Protein 5TJZ (pdb70)

GO terms:
  GO:0070402 NADPH binding (F, IDA)
  GO:0070404 NADH binding (F, IDA)
  GO:0008839 4-hydroxy-tetrahydrodipicolinate reductase activity (F, IDA)
  GO:0009085 L-lysine biosynthetic process (P, IDA)
  GO:0005886 plasma membrane (C, HDA)

Secondary structure (DSSP, 8-state):
-EEEEEETTTSHHHHHHHHHHHH-TTEEEEEEE-TT--THHHHHTT--EEEE---TTTHHHHHHHHHHTT-EEEE------HHHHHHHHHHHHT-TT-EEEE-S---HHHHHHHHHHHHHGGG-SEEEEEEEE-TT---SS-HHHHHHHHHHHHHTTTSPPPP----S--TTTT-EEETTEEEEEEE-TT--EEEEEEEEETTEEEEEEEEE-SGGGGHHHHHHHHHHGGGS-EEEESSGGGS--

InterPro domains:
  IPR000846 Dihydrodipicolinate reductase, N-terminal [PF01113] (1-105)
  IPR022663 Dihydrodipicolinate reductase, C-terminal [PF05173] (108-240)
  IPR022664 Dihydrodipicolinate reductase, conserved site [PS01298] (127-144)
  IPR023940 Dihydrodipicolinate reductase [MF_00102] (1-242)
  IPR023940 Dihydrodipicolinate reductase [PIRSF000161] (1-243)
  IPR023940 Dihydrodipicolinate reductase [PTHR20836] (5-242)
  IPR023940 Dihydrodipicolinate reductase [TIGR00036] (42-243)
  IPR036291 NAD(P)-binding domain superfamily [SSF51735] (1-132)

Nearest PDB structures (foldseek):
  1c3v-assembly1_A  TM=9.859E-01  e=8.757E-49  Mycobacterium tuberculosis
  5tek-assembly1_A  TM=8.126E-01  e=1.875E-48  Mycobacterium tuberculosis H37Ra
  1yl5-assembly1_A  TM=8.155E-01  e=1.428E-47  Mycobacterium tuberculosis
  5z2e-assembly1_A  TM=7.596E-01  e=2.615E-28  Paenisporosarcina sp. TG-14
  5kt0-assembly1_A  TM=7.279E-01  e=8.807E-25  Trichormus variabilis ATCC 29413

Sequence (245 aa):
GMRVGVLGAKGKVGATMVRAVAAADDLTLSAELDAGDPLSLLTDGNNTEEVVIDFTHPDVVMGNLEFLIDNGIHAVVGTTGFTAERFQQQVEESSWLVAKPNTSVLIAPNFAIGAVLSSMHFAKQAARRFFDDSAEVIELHHPHKADAPSGTAARTAKLIAEARKGLPPNPDATSTTSSLPGARGADVDGIPVHAVRLAGLVAHQEVLLFGTEGETLTIRHDSLDRTSFVPGVLLAVRRIAERPGLTVGLEPLLLDL

Foldseek 3Di:
DFEEEEAQCVPQLNVVQVVLQVPDPVYHHQYYDHPPDDPVSCVVSVHQEYEYDHELVCVLVVLLVCQVVLREYEYQYDPDDPVSLVVSLVSLVVVQQHFYEYEPALFVLLVVVLVVLLVCLQVFQAKAKEKEAAQVDDDPPGRSRLSSLVSSLVSCVPPDARDDPDDDDDPQPQADQRNRHHYHYHHDHQAHIKMWMWGHHPPDIDIRIDGDNGSNSNNVSSVLCVVCRSVDGGYHYHSVVVDDD

B-factor: mean 30.32, std 10.91, range [17.13, 92.19]

Structure (mmCIF, N/CA/C/O backbone):
data_5TJZ
#
_entry.id   5TJZ
#
_cell.length_a   67.157
_cell.length_b   67.157
_cell.length_c   251.325
_cell.angle_alpha   90.000
_cell.angle_beta   90.000
_cell.angle_gamma   120.000
#
_symmetry.space_group_name_H-M   'P 62 2 2'
#
loop_
_entity.id
_entity.type
_entity.pdbx_description
1 polymer '4-hydroxy-tetrahydrodipicolinate reductase'
2 non-polymer 'PYRIDINE-2,6-DICARBOXYLIC ACID'
3 non-polymer 'BENZOIC ACID'
4 non-polymer IMIDAZOLE
5 non-polymer 'NADP NICOTINAMIDE-ADENINE-DINUCLEOTIDE PHOSPHATE'
6 non-polymer 2-(2-ETHOXYETHOXY)ETHANOL
7 non-polymer 'CHLORIDE ION'
8 non-polymer 1,2-ETHANEDIOL
9 non-polymer 'SULFATE ION'
10 water water
#
loop_
_atom_site.group_PDB
_atom_site.id
_atom_site.type_symbol
_atom_site.label_atom_id
_atom_site.label_alt_id
_atom_site.label_comp_id
_atom_site.label_asym_id
_atom_site.label_entity_id
_atom_site.label_seq_id
_atom_site.pdbx_PDB_ins_code
_atom_site.Cartn_x
_atom_site.Cartn_y
_atom_site.Cartn_z
_atom_site.occupancy
_atom_site.B_iso_or_equiv
_atom_site.auth_seq_id
_atom_site.auth_comp_id
_atom_site.auth_asym_id
_atom_site.auth_atom_id
_atom_site.pdbx_PDB_model_num
ATOM 1 N N . GLY A 1 1 ? -12.212 25.188 7.851 1.00 51.70 0 GLY A N 1
ATOM 2 C CA . GLY A 1 1 ? -11.022 24.427 7.389 1.00 48.87 0 GLY A CA 1
ATOM 3 C C . GLY A 1 1 ? -9.698 25.048 7.804 1.00 47.59 0 GLY A C 1
ATOM 4 O O . GLY A 1 1 ? -9.555 26.287 7.913 1.00 50.61 0 GLY A O 1
ATOM 5 N N . MET A 1 2 ? -8.709 24.185 8.013 1.00 42.18 1 MET A N 1
ATOM 6 C CA . MET A 1 2 ? -7.459 24.641 8.560 1.00 36.88 1 MET A CA 1
ATOM 7 C C . MET A 1 2 ? -6.299 23.852 7.984 1.00 32.49 1 MET A C 1
ATOM 8 O O . MET A 1 2 ? -6.310 22.591 8.022 1.00 32.23 1 MET A O 1
ATOM 13 N N . ARG A 1 3 ? -5.256 24.567 7.551 1.00 30.15 2 ARG A N 1
ATOM 14 C CA . ARG A 1 3 ? -4.069 23.896 6.982 1.00 29.05 2 ARG A CA 1
ATOM 15 C C . ARG A 1 3 ? -3.048 23.666 8.102 1.00 27.70 2 ARG A C 1
ATOM 16 O O . ARG A 1 3 ? -2.548 24.623 8.698 1.00 28.13 2 ARG A O 1
ATOM 24 N N . VAL A 1 4 ? -2.855 22.385 8.424 1.00 27.36 3 VAL A N 1
ATOM 25 C CA . VAL A 1 4 ? -2.045 21.944 9.553 1.00 26.17 3 VAL A CA 1
ATOM 26 C C . VAL A 1 4 ? -0.785 21.243 9.072 1.00 25.81 3 VAL A C 1
ATOM 27 O O . VAL A 1 4 ? -0.858 20.299 8.275 1.00 26.98 3 VAL A O 1
ATOM 31 N N . GLY A 1 5 ? 0.364 21.700 9.606 1.00 25.49 4 GLY A N 1
ATOM 32 C CA . GLY A 1 5 ? 1.636 21.022 9.338 1.00 25.73 4 GLY A CA 1
ATOM 33 C C . GLY A 1 5 ? 2.046 20.218 10.564 1.00 25.62 4 GLY A C 1
ATOM 34 O O . GLY A 1 5 ? 1.659 20.567 11.678 1.00 26.42 4 GLY A O 1
ATOM 35 N N . VAL A 1 6 ? 2.822 19.164 10.356 1.00 24.62 5 VAL A N 1
ATOM 36 C CA . VAL A 1 6 ? 3.372 18.394 11.516 1.00 23.74 5 VAL A CA 1
ATOM 37 C C . VAL A 1 6 ? 4.896 18.450 11.412 1.00 24.18 5 VAL A C 1
ATOM 38 O O . VAL A 1 6 ? 5.479 18.057 10.394 1.00 25.86 5 VAL A O 1
ATOM 42 N N . LEU A 1 7 ? 5.518 18.880 12.516 1.00 24.02 6 LEU A N 1
ATOM 43 C CA . LEU A 1 7 ? 6.972 18.777 12.707 1.00 23.60 6 LEU A CA 1
ATOM 44 C C . LEU A 1 7 ? 7.287 17.569 13.548 1.00 24.45 6 LEU A C 1
ATOM 45 O O . LEU A 1 7 ? 6.712 17.417 14.623 1.00 23.31 6 LEU A O 1
ATOM 50 N N . GLY A 1 8 ? 8.140 16.695 13.032 1.00 23.52 7 GLY A N 1
ATOM 51 C CA . GLY A 1 8 ? 8.438 15.394 13.677 1.00 23.34 7 GLY A CA 1
ATOM 52 C C . GLY A 1 8 ? 7.530 14.325 13.072 1.00 24.69 7 GLY A C 1
ATOM 53 O O . GLY A 1 8 ? 7.157 13.393 13.778 1.00 24.52 7 GLY A O 1
ATOM 54 N N . ALA A 1 9 ? 7.169 14.442 11.800 1.00 25.49 8 ALA A N 1
ATOM 55 C CA . ALA A 1 9 ? 6.112 13.628 11.190 1.00 26.09 8 ALA A CA 1
ATOM 56 C C . ALA A 1 9 ? 6.431 12.155 11.137 1.00 27.85 8 ALA A C 1
ATOM 57 O O . ALA A 1 9 ? 5.496 11.322 11.011 1.00 29.98 8 ALA A O 1
ATOM 59 N N . LYS A 1 10 ? 7.710 11.777 11.211 1.00 28.24 9 LYS A N 1
ATOM 60 C CA . LYS A 1 10 ? 8.049 10.343 11.242 1.00 30.22 9 LYS A CA 1
ATOM 61 C C . LYS A 1 10 ? 8.295 9.809 12.646 1.00 29.13 9 LYS A C 1
ATOM 62 O O . LYS A 1 10 ? 8.691 8.650 12.828 1.00 30.89 9 LYS A O 1
ATOM 68 N N . GLY A 1 11 ? 8.136 10.676 13.653 1.00 26.46 10 GLY A N 1
ATOM 69 C CA . GLY A 1 11 ? 8.401 10.223 15.022 1.00 26.39 10 GLY A CA 1
ATOM 70 C C . GLY A 1 11 ? 7.249 9.396 15.572 1.00 26.95 10 GLY A C 1
ATOM 71 O O . GLY A 1 11 ? 6.216 9.203 14.916 1.00 28.09 10 GLY A O 1
ATOM 72 N N . LYS A 1 12 ? 7.434 8.890 16.793 1.00 25.95 11 LYS A N 1
ATOM 73 C CA . LYS A 1 12 ? 6.414 7.999 17.375 1.00 27.15 11 LYS A CA 1
ATOM 74 C C . LYS A 1 12 ? 5.093 8.750 17.557 1.00 26.51 11 LYS A C 1
ATOM 75 O O . LYS A 1 12 ? 4.011 8.281 17.178 1.00 29.44 11 LYS A O 1
ATOM 81 N N . VAL A 1 13 ? 5.146 9.938 18.129 1.00 25.06 12 VAL A N 1
ATOM 82 C CA . VAL A 1 13 ? 3.919 10.693 18.285 1.00 24.01 12 VAL A CA 1
ATOM 83 C C . VAL A 1 13 ? 3.549 11.415 16.985 1.00 24.81 12 VAL A C 1
ATOM 84 O O . VAL A 1 13 ? 2.382 11.410 16.560 1.00 26.47 12 VAL A O 1
ATOM 88 N N . GLY A 1 14 ? 4.546 11.993 16.293 1.00 24.75 13 GLY A N 1
ATOM 89 C CA . GLY A 1 14 ? 4.222 12.777 15.091 1.00 24.79 13 GLY A CA 1
ATOM 90 C C . GLY A 1 14 ? 3.511 11.911 14.022 1.00 26.63 13 GLY A C 1
ATOM 91 O O . GLY A 1 14 ? 2.612 12.420 13.360 1.00 27.26 13 GLY A O 1
ATOM 92 N N . ALA A 1 15 ? 3.909 10.650 13.865 1.00 26.36 14 ALA A N 1
ATOM 93 C CA . ALA A 1 15 ? 3.250 9.803 12.820 1.00 28.35 14 ALA A CA 1
ATOM 94 C C . ALA A 1 15 ? 1.763 9.597 13.184 1.00 28.83 14 ALA A C 1
ATOM 95 O O . ALA A 1 15 ? 0.903 9.505 12.289 1.00 31.30 14 ALA A O 1
ATOM 97 N N . THR A 1 16 ? 1.474 9.476 14.488 1.00 28.16 15 THR A N 1
ATOM 98 C CA . THR A 1 16 ? 0.091 9.344 15.013 1.00 29.63 15 THR A CA 1
ATOM 99 C C . THR A 1 16 ? -0.691 10.632 14.654 1.00 28.85 15 THR A C 1
ATOM 100 O O . THR A 1 16 ? -1.856 10.605 14.274 1.00 29.34 15 THR A O 1
ATOM 104 N N . MET A 1 17 ? -0.024 11.787 14.813 1.00 27.01 16 MET A N 1
ATOM 105 C CA . MET A 1 17 ? -0.673 13.039 14.545 1.00 26.22 16 MET A CA 1
ATOM 106 C C . MET A 1 17 ? -0.931 13.268 13.055 1.00 27.08 16 MET A C 1
ATOM 107 O O . MET A 1 17 ? -1.945 13.784 12.720 1.00 27.49 16 MET A O 1
ATOM 112 N N . VAL A 1 18 ? 0.020 12.862 12.201 1.00 26.94 17 VAL A N 1
ATOM 113 C CA . VAL A 1 18 ? -0.191 12.918 10.729 1.00 27.81 17 VAL A CA 1
ATOM 114 C C . VAL A 1 18 ? -1.486 12.146 10.421 1.00 28.95 17 VAL A C 1
ATOM 115 O O . VAL A 1 18 ? -2.356 12.673 9.679 1.00 30.03 17 VAL A O 1
ATOM 119 N N . ARG A 1 19 ? -1.633 10.935 10.990 1.00 29.83 18 ARG A N 1
ATOM 120 C CA . ARG A 1 19 ? -2.830 10.110 10.643 1.00 32.38 18 ARG A CA 1
ATOM 121 C C . ARG A 1 19 ? -4.097 10.791 11.136 1.00 31.82 18 ARG A C 1
ATOM 122 O O . ARG A 1 19 ? -5.141 10.766 10.480 1.00 34.38 18 ARG A O 1
ATOM 130 N N . ALA A 1 20 ? -4.007 11.428 12.308 1.00 29.99 19 ALA A N 1
ATOM 131 C CA . ALA A 1 20 ? -5.182 12.079 12.875 1.00 30.24 19 ALA A CA 1
ATOM 132 C C . ALA A 1 20 ? -5.608 13.311 12.056 1.00 30.27 19 ALA A C 1
ATOM 133 O O . ALA A 1 20 ? -6.794 13.537 11.845 1.00 31.60 19 ALA A O 1
ATOM 135 N N . VAL A 1 21 ? -4.626 14.103 11.606 1.00 29.60 20 VAL A N 1
ATOM 136 C CA . VAL A 1 21 ? -4.958 15.282 10.784 1.00 29.13 20 VAL A CA 1
ATOM 137 C C . VAL A 1 21 ? -5.516 14.811 9.440 1.00 31.54 20 VAL A C 1
ATOM 138 O O . VAL A 1 21 ? -6.550 15.332 8.949 1.00 32.57 20 VAL A O 1
ATOM 142 N N . ALA A 1 22 ? -4.879 13.796 8.878 1.00 32.37 21 ALA A N 1
ATOM 143 C CA . ALA A 1 22 ? -5.383 13.288 7.587 1.00 33.98 21 ALA A CA 1
ATOM 144 C C . ALA A 1 22 ? -6.827 12.802 7.737 1.00 36.08 21 ALA A C 1
ATOM 145 O O . ALA A 1 22 ? -7.635 13.018 6.805 1.00 39.97 21 ALA A O 1
ATOM 147 N N . ALA A 1 23 ? -7.169 12.140 8.841 1.00 36.52 22 ALA A N 1
ATOM 148 C CA . ALA A 1 23 ? -8.548 11.607 9.052 1.00 37.70 22 ALA A CA 1
ATOM 149 C C . ALA A 1 23 ? -9.599 12.688 9.358 1.00 38.54 22 ALA A C 1
ATOM 150 O O . ALA A 1 23 ? -10.795 12.470 9.065 1.00 42.02 22 ALA A O 1
ATOM 152 N N . ALA A 1 24 ? -9.186 13.826 9.942 1.00 36.80 23 ALA A N 1
ATOM 153 C CA . ALA A 1 24 ? -10.105 14.873 10.386 1.00 37.54 23 ALA A CA 1
ATOM 154 C C . ALA A 1 24 ? -10.720 15.588 9.204 1.00 40.30 23 ALA A C 1
ATOM 155 O O . ALA A 1 24 ? -10.013 15.987 8.282 1.00 42.43 23 ALA A O 1
ATOM 157 N N . ASP A 1 25 ? -12.045 15.751 9.207 1.00 42.89 24 ASP A N 1
ATOM 158 C CA . ASP A 1 25 ? -12.698 16.352 8.050 1.00 46.32 24 ASP A CA 1
ATOM 159 C C . ASP A 1 25 ? -12.464 17.846 7.872 1.00 43.78 24 ASP A C 1
ATOM 160 O O . ASP A 1 25 ? -12.502 18.382 6.737 1.00 44.37 24 ASP A O 1
ATOM 165 N N . ASP A 1 26 ? -12.181 18.517 8.982 1.00 40.19 25 ASP A N 1
ATOM 166 C CA . ASP A 1 26 ? -12.052 19.960 9.021 1.00 38.60 25 ASP A CA 1
ATOM 167 C C . ASP A 1 26 ? -10.589 20.436 8.960 1.00 36.12 25 ASP A C 1
ATOM 168 O O . ASP A 1 26 ? -10.316 21.658 9.035 1.00 36.83 25 ASP A O 1
ATOM 173 N N . LEU A 1 27 ? -9.652 19.500 8.843 1.00 34.17 26 LEU A N 1
ATOM 174 C CA . LEU A 1 27 ? -8.226 19.860 8.838 1.00 33.28 26 LEU A CA 1
ATOM 175 C C . LEU A 1 27 ? -7.645 19.310 7.564 1.00 34.18 26 LEU A C 1
ATOM 176 O O . LEU A 1 27 ? -8.069 18.276 7.084 1.00 38.51 26 LEU A O 1
ATOM 181 N N . THR A 1 28 ? -6.707 20.061 6.985 1.00 32.93 27 THR A N 1
ATOM 182 C CA . THR A 1 28 ? -5.984 19.576 5.816 1.00 33.85 27 THR A CA 1
ATOM 183 C C . THR A 1 28 ? -4.509 19.530 6.159 1.00 32.54 27 THR A C 1
ATOM 184 O O . THR A 1 28 ? -3.922 20.556 6.587 1.00 31.86 27 THR A O 1
ATOM 188 N N . LEU A 1 29 ? -3.859 18.388 5.922 1.00 32.02 28 LEU A N 1
ATOM 189 C CA . LEU A 1 29 ? -2.392 18.306 6.078 1.00 31.65 28 LEU A CA 1
ATOM 190 C C . LEU A 1 29 ? -1.631 19.081 4.996 1.00 31.33 28 LEU A C 1
ATOM 191 O O . LEU A 1 29 ? -1.761 18.779 3.787 1.00 33.96 28 LEU A O 1
ATOM 196 N N . SER A 1 30 ? -0.887 20.112 5.416 1.00 30.48 29 SER A N 1
ATOM 197 C CA . SER A 1 30 ? -0.203 21.017 4.530 1.00 30.78 29 SER A CA 1
ATOM 198 C C . SER A 1 30 ? 1.317 20.794 4.452 1.00 31.13 29 SER A C 1
ATOM 199 O O . SER A 1 30 ? 1.943 21.242 3.447 1.00 32.57 29 SER A O 1
ATOM 202 N N . ALA A 1 31 ? 1.874 20.054 5.418 1.00 28.93 30 ALA A N 1
ATOM 203 C CA . ALA A 1 31 ? 3.307 19.788 5.431 1.00 29.29 30 ALA A CA 1
ATOM 204 C C . ALA A 1 31 ? 3.555 18.645 6.425 1.00 29.13 30 ALA A C 1
ATOM 205 O O . ALA A 1 31 ? 2.888 18.534 7.443 1.00 28.35 30 ALA A O 1
ATOM 207 N N . GLU A 1 32 ? 4.549 17.813 6.136 1.00 29.69 31 GLU A N 1
ATOM 208 C CA . GLU A 1 32 ? 4.996 16.747 7.060 1.00 28.87 31 GLU A CA 1
ATOM 209 C C . GLU A 1 32 ? 6.490 16.801 7.064 1.00 29.91 31 GLU A C 1
ATOM 210 O O . GLU A 1 32 ? 7.138 16.328 6.144 1.00 32.15 31 GLU A O 1
ATOM 216 N N . LEU A 1 33 ? 7.095 17.389 8.101 1.00 27.20 32 LEU A N 1
ATOM 217 C CA . LEU A 1 33 ? 8.522 17.619 8.078 1.00 27.16 32 LEU A CA 1
ATOM 218 C C . LEU A 1 33 ? 9.202 16.689 9.087 1.00 27.55 32 LEU A C 1
ATOM 219 O O . LEU A 1 33 ? 8.740 16.538 10.242 1.00 26.13 32 LEU A O 1
ATOM 224 N N . ASP A 1 34 ? 10.330 16.175 8.667 1.00 29.95 33 ASP A N 1
ATOM 225 C CA . ASP A 1 34 ? 11.144 15.236 9.397 1.00 32.66 33 ASP A CA 1
ATOM 226 C C . ASP A 1 34 ? 12.501 15.958 9.640 1.00 31.25 33 ASP A C 1
ATOM 227 O O . ASP A 1 34 ? 12.731 17.083 9.185 1.00 30.80 33 ASP A O 1
ATOM 232 N N . ALA A 1 35 ? 13.424 15.286 10.351 1.00 31.20 34 ALA A N 1
ATOM 233 C CA . ALA A 1 35 ? 14.744 15.872 10.564 1.00 32.33 34 ALA A CA 1
ATOM 234 C C . ALA A 1 35 ? 15.424 16.157 9.205 1.00 35.94 34 ALA A C 1
ATOM 235 O O . ALA A 1 35 ? 15.356 15.327 8.260 1.00 36.46 34 ALA A O 1
ATOM 237 N N . GLY A 1 36 ? 15.992 17.338 9.072 1.00 34.49 35 GLY A N 1
ATOM 238 C CA . GLY A 1 36 ? 16.710 17.624 7.799 1.00 36.89 35 GLY A CA 1
ATOM 239 C C . GLY A 1 36 ? 15.813 18.284 6.759 1.00 37.45 35 GLY A C 1
ATOM 240 O O . GLY A 1 36 ? 16.319 18.786 5.743 1.00 38.91 35 GLY A O 1
ATOM 241 N N . ASP A 1 37 ? 14.497 18.317 6.973 1.00 34.62 36 ASP A N 1
ATOM 242 C CA . ASP A 1 37 ? 13.584 19.139 6.132 1.00 34.15 36 ASP A CA 1
ATOM 243 C C . ASP A 1 37 ? 13.626 20.609 6.565 1.00 33.42 36 ASP A C 1
ATOM 244 O O . ASP A 1 37 ? 13.560 20.918 7.763 1.00 34.17 36 ASP A O 1
ATOM 249 N N . PRO A 1 38 ? 13.689 21.542 5.594 1.00 32.60 37 PRO A N 1
ATOM 250 C CA . PRO A 1 38 ? 13.753 22.976 5.898 1.00 31.48 37 PRO A CA 1
ATOM 251 C C . PRO A 1 38 ? 12.385 23.499 6.317 1.00 30.58 37 PRO A C 1
ATOM 252 O O . PRO A 1 38 ? 11.341 23.073 5.802 1.00 31.16 37 PRO A O 1
ATOM 256 N N . LEU A 1 39 ? 12.372 24.390 7.296 1.00 29.53 38 LEU A N 1
ATOM 257 C CA . LEU A 1 39 ? 11.089 24.946 7.739 1.00 28.09 38 LEU A CA 1
ATOM 258 C C . LEU A 1 39 ? 10.341 25.733 6.665 1.00 29.01 38 LEU A C 1
ATOM 259 O O . LEU A 1 39 ? 9.121 25.933 6.742 1.00 28.76 38 LEU A O 1
ATOM 264 N N . SER A 1 40 ? 11.055 26.195 5.649 1.00 29.92 39 SER A N 1
ATOM 265 C CA . SER A 1 40 ? 10.400 26.838 4.511 1.00 30.54 39 SER A CA 1
ATOM 266 C C . SER A 1 40 ? 9.345 25.951 3.827 1.00 31.00 39 SER A C 1
ATOM 267 O O . SER A 1 40 ? 8.453 26.512 3.231 1.00 31.91 39 SER A O 1
ATOM 270 N N . LEU A 1 41 ? 9.384 24.619 4.014 1.00 30.44 40 LEU A N 1
ATOM 271 C CA . LEU A 1 41 ? 8.300 23.755 3.491 1.00 32.00 40 LEU A CA 1
ATOM 272 C C . LEU A 1 41 ? 6.955 24.148 4.102 1.00 30.38 40 LEU A C 1
ATOM 273 O O . LEU A 1 41 ? 5.900 24.008 3.463 1.00 31.88 40 LEU A O 1
ATOM 278 N N . LEU A 1 42 ? 6.976 24.711 5.322 1.00 28.43 41 LEU A N 1
ATOM 279 C CA . LEU A 1 42 ? 5.719 25.118 5.949 1.00 26.80 41 LEU A CA 1
ATOM 280 C C . LEU A 1 42 ? 5.086 26.317 5.267 1.00 28.29 41 LEU A C 1
ATOM 281 O O . LEU A 1 42 ? 3.867 26.349 5.057 1.00 29.20 41 LEU A O 1
ATOM 286 N N . THR A 1 43 ? 5.896 27.308 4.888 1.00 28.54 42 THR A N 1
ATOM 287 C CA . THR A 1 43 ? 5.366 28.504 4.231 1.00 29.46 42 THR A CA 1
ATOM 288 C C . THR A 1 43 ? 5.083 28.145 2.781 1.00 30.94 42 THR A C 1
ATOM 289 O O . THR A 1 43 ? 4.100 28.642 2.227 1.00 32.81 42 THR A O 1
ATOM 293 N N . ASP A 1 44 ? 5.884 27.270 2.177 1.00 32.10 43 ASP A N 1
ATOM 294 C CA . ASP A 1 44 ? 5.597 26.851 0.772 1.00 34.11 43 ASP A CA 1
ATOM 295 C C . ASP A 1 44 ? 4.176 26.286 0.678 1.00 33.52 43 ASP A C 1
ATOM 296 O O . ASP A 1 44 ? 3.481 26.566 -0.317 1.00 35.67 43 ASP A O 1
ATOM 301 N N . GLY A 1 45 ? 3.786 25.489 1.673 1.00 32.60 44 GLY A N 1
ATOM 302 C CA . GLY A 1 45 ? 2.446 24.827 1.718 1.00 32.49 44 GLY A CA 1
ATOM 303 C C . GLY A 1 45 ? 1.302 25.660 2.296 1.00 32.11 44 GLY A C 1
ATOM 304 O O . GLY A 1 45 ? 0.217 25.104 2.510 1.00 32.24 44 GLY A O 1
ATOM 305 N N A ASN A 1 46 ? 1.564 26.938 2.602 0.50 30.70 45 ASN A N 1
ATOM 306 N N B ASN A 1 46 ? 1.533 26.961 2.541 0.50 31.32 45 ASN A N 1
ATOM 307 C CA A ASN A 1 46 ? 0.539 27.831 3.151 0.50 30.42 45 ASN A CA 1
ATOM 308 C CA B ASN A 1 46 ? 0.534 27.848 3.182 0.50 31.18 45 ASN A CA 1
ATOM 309 C C A ASN A 1 46 ? -0.022 27.323 4.479 0.50 29.64 45 ASN A C 1
ATOM 310 C C B ASN A 1 46 ? -0.021 27.198 4.437 0.50 29.86 45 ASN A C 1
ATOM 311 O O A ASN A 1 46 ? -1.238 27.316 4.698 0.50 30.01 45 ASN A O 1
ATOM 312 O O B ASN A 1 46 ? -1.218 26.923 4.544 0.50 29.11 45 ASN A O 1
ATOM 321 N N . THR A 1 47 ? 0.877 26.874 5.358 1.00 26.49 46 THR A N 1
ATOM 322 C CA . THR A 1 47 ? 0.456 26.238 6.647 1.00 26.42 46 THR A CA 1
ATOM 323 C C . THR A 1 47 ? -0.026 27.328 7.608 1.00 26.47 46 THR A C 1
ATOM 324 O O . THR A 1 47 ? 0.631 28.405 7.725 1.00 27.60 46 THR A O 1
ATOM 328 N N A GLU A 1 48 ? -1.118 27.043 8.315 0.50 26.14 47 GLU A N 1
ATOM 329 N N B GLU A 1 48 ? -1.149 27.052 8.298 0.50 26.90 47 GLU A N 1
ATOM 330 C CA A GLU A 1 48 ? -1.696 28.031 9.212 0.50 26.65 47 GLU A CA 1
ATOM 331 C CA B GLU A 1 48 ? -1.761 28.027 9.224 0.50 28.07 47 GLU A CA 1
ATOM 332 C C A GLU A 1 48 ? -1.301 27.683 10.650 0.50 25.27 47 GLU A C 1
ATOM 333 C C B GLU A 1 48 ? -1.425 27.665 10.672 0.50 26.34 47 GLU A C 1
ATOM 334 O O A GLU A 1 48 ? -1.057 28.593 11.490 0.50 24.85 47 GLU A O 1
ATOM 335 O O B GLU A 1 48 ? -1.421 28.529 11.555 0.50 26.29 47 GLU A O 1
ATOM 346 N N . VAL A 1 49 ? 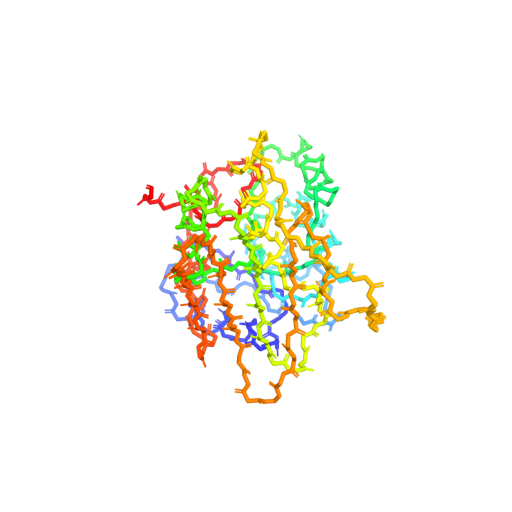-1.242 26.379 10.937 1.00 25.79 48 VAL A N 1
ATOM 347 C CA . VAL A 1 49 ? -0.943 25.922 12.336 1.00 24.87 48 VAL A CA 1
ATOM 348 C C . VAL A 1 49 ? -0.036 24.736 12.231 1.00 24.69 48 VAL A C 1
ATOM 349 O O . VAL A 1 49 ? -0.191 23.902 11.321 1.00 24.05 48 VAL A O 1
ATOM 353 N N . VAL A 1 50 ? 0.850 24.570 13.237 1.00 24.11 49 VAL A N 1
ATOM 354 C CA . VAL A 1 50 ? 1.744 23.411 13.202 1.00 24.06 49 VAL A CA 1
ATOM 355 C C . VAL A 1 50 ? 1.578 22.659 14.504 1.00 24.43 49 VAL A C 1
ATOM 356 O O . VAL A 1 50 ? 1.420 23.291 15.527 1.00 26.94 49 VAL A O 1
ATOM 360 N N . ILE A 1 51 ? 1.689 21.364 14.419 1.00 22.35 50 ILE A N 1
ATOM 361 C CA . ILE A 1 51 ? 1.845 20.472 15.595 1.00 22.40 50 ILE A CA 1
ATOM 362 C C . ILE A 1 51 ? 3.305 20.086 15.677 1.00 23.40 50 ILE A C 1
ATOM 363 O O . ILE A 1 51 ? 3.834 19.579 14.676 1.00 23.23 50 ILE A O 1
ATOM 368 N N . ASP A 1 52 ? 3.957 20.270 16.839 1.00 21.58 51 ASP A N 1
ATOM 369 C CA . ASP A 1 52 ? 5.406 19.977 16.994 1.00 21.61 51 ASP A CA 1
ATOM 370 C C . ASP A 1 52 ? 5.620 18.890 18.037 1.00 21.73 51 ASP A C 1
ATOM 371 O O . ASP A 1 52 ? 5.359 19.109 19.213 1.00 21.44 51 ASP A O 1
ATOM 376 N N . PHE A 1 53 ? 6.102 17.721 17.590 1.00 21.74 52 PHE A N 1
ATOM 377 C CA . PHE A 1 53 ? 6.589 16.627 18.456 1.00 21.09 52 PHE A CA 1
ATOM 378 C C . PHE A 1 53 ? 7.960 16.205 17.940 1.00 21.88 52 PHE A C 1
ATOM 379 O O . PHE A 1 53 ? 8.079 15.289 17.138 1.00 22.27 52 PHE A O 1
ATOM 387 N N . THR A 1 54 ? 8.968 16.960 18.384 1.00 21.29 53 THR A N 1
ATOM 388 C CA . THR A 1 54 ? 10.334 16.833 17.808 1.00 21.99 53 THR A CA 1
ATOM 389 C C . THR A 1 54 ? 11.324 16.474 18.908 1.00 22.69 53 THR A C 1
ATOM 390 O O . THR A 1 54 ? 11.321 15.348 19.422 1.00 23.33 53 THR A O 1
ATOM 394 N N . HIS A 1 55 ? 12.148 17.419 19.325 1.00 21.82 54 HIS A N 1
ATOM 395 C CA . HIS A 1 55 ? 13.160 17.122 20.339 1.00 21.73 54 HIS A CA 1
ATOM 396 C C . HIS A 1 55 ? 13.495 18.404 21.084 1.00 21.04 54 HIS A C 1
ATOM 397 O O . HIS A 1 55 ? 13.485 19.511 20.503 1.00 21.12 54 HIS A O 1
ATOM 404 N N . PRO A 1 56 ? 13.815 18.336 22.376 1.00 20.72 55 PRO A N 1
ATOM 405 C CA . PRO A 1 56 ? 14.151 19.527 23.148 1.00 21.03 55 PRO A CA 1
ATOM 406 C C . PRO A 1 56 ? 15.243 20.395 22.529 1.00 21.31 55 PRO A C 1
ATOM 407 O O . PRO A 1 56 ? 15.224 21.631 22.701 1.00 22.73 55 PRO A O 1
ATOM 411 N N . ASP A 1 57 ? 16.193 19.782 21.786 1.00 20.83 56 ASP A N 1
ATOM 412 C CA . ASP A 1 57 ? 17.304 20.599 21.213 1.00 21.44 56 ASP A CA 1
ATOM 413 C C . ASP A 1 57 ? 16.891 21.390 19.972 1.00 21.99 56 ASP A C 1
ATOM 414 O O . ASP A 1 57 ? 17.657 22.254 19.515 1.00 22.42 56 ASP A O 1
ATOM 419 N N . VAL A 1 58 ? 15.726 21.119 19.385 1.00 20.79 57 VAL A N 1
ATOM 420 C CA . VAL A 1 58 ? 15.350 21.824 18.154 1.00 20.55 57 VAL A CA 1
ATOM 421 C C . VAL A 1 58 ? 14.071 22.660 18.259 1.00 20.12 57 VAL A C 1
ATOM 422 O O . VAL A 1 58 ? 13.802 23.504 17.394 1.00 20.48 57 VAL A O 1
ATOM 426 N N . VAL A 1 59 ? 13.264 22.453 19.346 1.00 20.14 58 VAL A N 1
ATOM 427 C CA . VAL A 1 59 ? 11.938 23.058 19.343 1.00 20.35 58 VAL A CA 1
ATOM 428 C C . VAL A 1 59 ? 11.982 24.564 19.448 1.00 19.90 58 VAL A C 1
ATOM 429 O O . VAL A 1 59 ? 11.143 25.252 18.859 1.00 20.17 58 VAL A O 1
ATOM 433 N N . MET A 1 60 ? 12.968 25.115 20.179 1.00 19.96 59 MET A N 1
ATOM 434 C CA . MET A 1 60 ? 12.986 26.609 20.279 1.00 20.40 59 MET A CA 1
ATOM 435 C C . MET A 1 60 ? 13.251 27.265 18.938 1.00 20.26 59 MET A C 1
ATOM 436 O O . MET A 1 60 ? 12.647 28.269 18.571 1.00 20.42 59 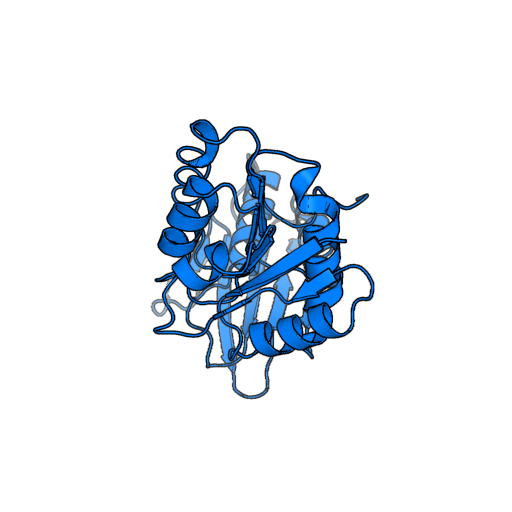MET A O 1
ATOM 441 N N . GLY A 1 61 ? 14.117 26.637 18.155 1.00 20.01 60 GLY A N 1
ATOM 442 C CA . GLY A 1 61 ? 14.397 27.168 16.782 1.00 21.10 60 GLY A CA 1
ATOM 443 C C . GLY A 1 61 ? 13.170 27.030 15.904 1.00 21.52 60 GLY A C 1
ATOM 444 O O . GLY A 1 61 ? 12.863 27.934 15.071 1.00 22.99 60 GLY A O 1
ATOM 445 N N . ASN A 1 62 ? 12.445 25.925 16.093 1.00 20.42 61 ASN A N 1
ATOM 446 C CA . ASN A 1 62 ? 11.175 25.780 15.307 1.00 21.24 61 ASN A CA 1
ATOM 447 C C . ASN A 1 62 ? 10.224 26.894 15.689 1.00 21.38 61 ASN A C 1
ATOM 448 O O . ASN A 1 62 ? 9.629 27.545 14.825 1.00 22.39 61 ASN A O 1
ATOM 453 N N . LEU A 1 63 ? 10.064 27.152 16.987 1.00 20.84 62 LEU A N 1
ATOM 454 C CA . LEU A 1 63 ? 9.162 28.208 17.428 1.00 21.48 62 LEU A CA 1
ATOM 455 C C . LEU A 1 63 ? 9.588 29.586 16.934 1.00 22.32 62 LEU A C 1
ATOM 456 O O . LEU A 1 63 ? 8.744 30.408 16.574 1.00 22.59 62 LEU A O 1
ATOM 461 N N . GLU A 1 64 ? 10.896 29.866 16.948 1.00 22.42 63 GLU A N 1
ATOM 462 C CA . GLU A 1 64 ? 11.374 31.165 16.508 1.00 22.63 63 GLU A CA 1
ATOM 463 C C . GLU A 1 64 ? 10.907 31.412 15.054 1.00 22.82 63 GLU A C 1
ATOM 464 O O . GLU A 1 64 ? 10.392 32.517 14.762 1.00 24.24 63 GLU A O 1
ATOM 470 N N . PHE A 1 65 ? 11.032 30.373 14.220 1.00 22.20 64 PHE A N 1
ATOM 471 C CA . PHE A 1 65 ? 10.594 30.490 12.816 1.00 22.82 64 PHE A CA 1
ATOM 472 C C . PHE A 1 65 ? 9.073 30.601 12.740 1.00 24.20 64 PHE A C 1
ATOM 473 O O . PHE A 1 65 ? 8.541 31.445 12.006 1.00 24.14 64 PHE A O 1
ATOM 481 N N . LEU A 1 66 ? 8.342 29.744 13.479 1.00 23.22 65 LEU A N 1
ATOM 482 C CA . LEU A 1 66 ? 6.891 29.738 13.365 1.00 22.46 65 LEU A CA 1
ATOM 483 C C . LEU A 1 66 ? 6.331 31.117 13.741 1.00 24.08 65 LEU A C 1
ATOM 484 O O . LEU A 1 66 ? 5.495 31.676 13.027 1.00 24.72 65 LEU A O 1
ATOM 489 N N . ILE A 1 67 ? 6.828 31.686 14.847 1.00 23.27 66 ILE A N 1
ATOM 490 C CA . ILE A 1 67 ? 6.301 32.945 15.321 1.00 24.05 66 ILE A CA 1
ATOM 491 C C . ILE A 1 67 ? 6.662 34.046 14.340 1.00 25.23 66 ILE A C 1
ATOM 492 O O . ILE A 1 67 ? 5.792 34.863 13.995 1.00 26.39 66 ILE A O 1
ATOM 497 N N . ASP A 1 68 ? 7.905 34.039 13.845 1.00 25.01 67 ASP A N 1
ATOM 498 C CA . ASP A 1 68 ? 8.302 35.115 12.900 1.00 26.53 67 ASP A CA 1
ATOM 499 C C . ASP A 1 68 ? 7.431 35.055 11.656 1.00 27.95 67 ASP A C 1
ATOM 500 O O . ASP A 1 68 ? 7.189 36.114 11.029 1.00 29.75 67 ASP A O 1
ATOM 505 N N . ASN A 1 69 ? 6.934 33.864 11.292 1.00 26.44 68 ASN A N 1
ATOM 506 C CA . ASN A 1 69 ? 6.131 33.747 10.071 1.00 26.55 68 ASN A CA 1
ATOM 507 C C . ASN A 1 69 ? 4.611 33.726 10.364 1.00 26.61 68 ASN A C 1
ATOM 508 O O . ASN A 1 69 ? 3.806 33.426 9.457 1.00 28.52 68 ASN A O 1
ATOM 513 N N . GLY A 1 70 ? 4.218 34.011 11.622 1.00 26.15 69 GLY A N 1
ATOM 514 C CA . GLY A 1 70 ? 2.790 34.104 11.946 1.00 26.67 69 GLY A CA 1
ATOM 515 C C . GLY A 1 70 ? 2.043 32.781 11.872 1.00 27.44 69 GLY A C 1
ATOM 516 O O . GLY A 1 70 ? 0.819 32.793 11.686 1.00 30.12 69 GLY A O 1
ATOM 517 N N . ILE A 1 71 ? 2.770 31.655 12.036 1.00 24.87 70 ILE A N 1
ATOM 518 C CA . ILE A 1 71 ? 2.158 30.321 11.998 1.00 24.44 70 ILE A CA 1
ATOM 519 C C . ILE A 1 71 ? 1.889 29.921 13.433 1.00 25.19 70 ILE A C 1
ATOM 520 O O . ILE A 1 71 ? 2.815 29.912 14.236 1.00 24.88 70 ILE A O 1
ATOM 525 N N . HIS A 1 72 ? 0.623 29.632 13.770 1.00 24.11 71 HIS A N 1
ATOM 526 C CA . HIS A 1 72 ? 0.297 29.247 15.163 1.00 23.29 71 HIS A CA 1
ATOM 527 C C . HIS A 1 72 ? 0.879 27.888 15.448 1.00 24.05 71 HIS A C 1
ATOM 528 O O . HIS A 1 72 ? 1.174 27.106 14.523 1.00 23.93 71 HIS A O 1
ATOM 535 N N . ALA A 1 73 ? 1.159 27.638 16.722 1.00 23.19 72 ALA A N 1
ATOM 536 C CA . ALA A 1 73 ? 1.848 26.379 17.069 1.00 22.18 72 ALA A CA 1
ATOM 537 C C . ALA A 1 73 ? 1.219 25.673 18.240 1.00 22.50 72 ALA A C 1
ATOM 538 O O . ALA A 1 73 ? 0.908 26.330 19.249 1.00 23.96 72 ALA A O 1
ATOM 540 N N . VAL A 1 74 ? 1.050 24.365 18.110 1.00 22.07 73 VAL A N 1
ATOM 541 C CA . VAL A 1 74 ? 0.624 23.476 19.200 1.00 21.44 73 VAL A CA 1
ATOM 542 C C . VAL A 1 74 ? 1.810 22.574 19.400 1.00 21.65 73 VAL A C 1
ATOM 543 O O . VAL A 1 74 ? 2.164 21.747 18.559 1.00 22.19 73 VAL A O 1
ATOM 547 N N . VAL A 1 75 ? 2.461 22.750 20.571 1.00 21.16 74 VAL A N 1
ATOM 548 C CA . VAL A 1 75 ? 3.746 22.117 20.848 1.00 21.08 74 VAL A CA 1
ATOM 549 C C . VAL A 1 75 ? 3.586 21.091 21.957 1.00 20.08 74 VAL A C 1
ATOM 550 O O . VAL A 1 75 ? 3.183 21.447 23.107 1.00 21.09 74 VAL A O 1
ATOM 554 N N . GLY A 1 76 ? 3.912 19.832 21.627 1.00 20.13 75 GLY A N 1
ATOM 555 C CA . GLY A 1 76 ? 4.014 18.796 22.700 1.00 20.16 75 GLY A CA 1
ATOM 556 C C . GLY A 1 76 ? 5.431 18.505 23.140 1.00 20.44 75 GLY A C 1
ATOM 557 O O . GLY A 1 76 ? 5.631 17.962 24.229 1.00 20.89 75 GLY A O 1
ATOM 558 N N . THR A 1 77 ? 6.440 18.815 22.284 1.00 20.18 76 THR A N 1
ATOM 559 C CA . THR A 1 77 ? 7.853 18.589 22.649 1.00 20.23 76 THR A CA 1
ATOM 560 C C . THR A 1 77 ? 8.120 19.162 24.030 1.00 19.67 76 THR A C 1
ATOM 561 O O . THR A 1 77 ? 7.665 20.260 24.367 1.00 19.73 76 THR A O 1
ATOM 565 N N . THR A 1 78 ? 8.907 18.416 24.800 1.00 19.83 77 THR A N 1
ATOM 566 C CA . THR A 1 78 ? 9.248 18.861 26.183 1.00 20.68 77 THR A CA 1
ATOM 567 C C . THR A 1 78 ? 10.637 19.481 26.261 1.00 22.34 77 THR A C 1
ATOM 568 O O . THR A 1 78 ? 11.107 19.994 25.243 1.00 23.92 77 THR A O 1
ATOM 572 N N . GLY A 1 79 ? 11.139 19.627 27.474 1.00 22.34 78 GLY A N 1
ATOM 573 C CA . GLY A 1 79 ? 12.419 20.416 27.646 1.00 23.83 78 GLY A CA 1
ATOM 574 C C . GLY A 1 79 ? 12.128 21.827 28.063 1.00 24.56 78 GLY A C 1
ATOM 575 O O . GLY A 1 79 ? 13.095 22.593 28.246 1.00 25.88 78 GLY A O 1
ATOM 576 N N . PHE A 1 80 ? 10.870 22.230 28.181 1.00 22.01 79 PHE A N 1
ATOM 577 C CA . PHE A 1 80 ? 10.595 23.630 28.558 1.00 21.77 79 PHE A CA 1
ATOM 578 C C . PHE A 1 80 ? 10.899 23.991 29.986 1.00 23.40 79 PHE A C 1
ATOM 579 O O . PHE A 1 80 ? 10.935 23.147 30.876 1.00 25.77 79 PHE A O 1
ATOM 587 N N . THR A 1 81 ? 11.233 25.272 30.124 1.00 21.85 80 THR A N 1
ATOM 588 C CA . THR A 1 81 ? 11.555 25.860 31.438 1.00 22.17 80 THR A CA 1
ATOM 589 C C . THR A 1 81 ? 10.968 27.270 31.415 1.00 22.42 80 THR A C 1
ATOM 590 O O . THR A 1 81 ? 10.567 27.810 30.415 1.00 23.05 80 THR A O 1
ATOM 594 N N . ALA A 1 82 ? 10.951 27.899 32.601 1.00 22.88 81 ALA A N 1
ATOM 595 C CA . ALA A 1 82 ? 10.439 29.270 32.661 1.00 22.95 81 ALA A CA 1
ATOM 596 C C . ALA A 1 82 ? 11.200 30.205 31.743 1.00 21.68 81 ALA A C 1
ATOM 597 O O . ALA A 1 82 ? 10.589 31.061 31.128 1.00 22.87 81 ALA A O 1
ATOM 599 N N . GLU A 1 83 ? 12.539 30.067 31.676 1.00 21.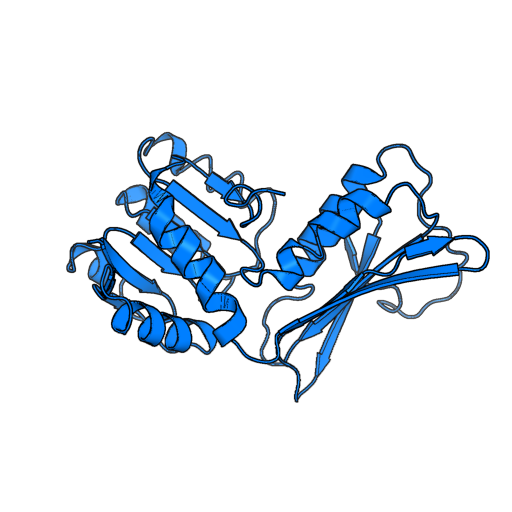87 82 GLU A N 1
ATOM 600 C CA . GLU A 1 83 ? 13.289 30.948 30.743 1.00 22.50 82 GLU A CA 1
ATOM 601 C C . GLU A 1 83 ? 12.894 30.714 29.294 1.00 21.77 82 GLU A C 1
ATOM 602 O O . GLU A 1 83 ? 12.839 31.696 28.526 1.00 22.65 82 GLU A O 1
ATOM 608 N N . ARG A 1 84 ? 12.607 29.451 28.942 1.00 22.10 83 ARG A N 1
ATOM 609 C CA . ARG A 1 84 ? 12.212 29.258 27.533 1.00 20.75 83 ARG A CA 1
ATOM 610 C C . ARG A 1 84 ? 10.840 29.859 27.282 1.00 21.59 83 ARG A C 1
ATOM 611 O O . ARG A 1 84 ? 10.583 30.460 26.214 1.00 21.72 83 ARG A O 1
ATOM 619 N N . PHE A 1 85 ? 9.899 29.673 28.257 1.00 21.05 84 PHE A N 1
ATOM 620 C CA . PHE A 1 85 ? 8.623 30.333 28.065 1.00 21.89 84 PHE A CA 1
ATOM 621 C C . PHE A 1 85 ? 8.721 31.846 27.986 1.00 21.79 84 PHE A C 1
ATOM 622 O O . PHE A 1 85 ? 8.035 32.490 27.157 1.00 23.24 84 PHE A O 1
ATOM 630 N N A GLN A 1 86 ? 9.616 32.454 28.798 0.50 22.38 85 GLN A N 1
ATOM 631 N N B GLN A 1 86 ? 9.615 32.438 28.801 0.50 22.94 85 GLN A N 1
ATOM 632 C CA A GLN A 1 86 ? 9.847 33.898 28.686 0.50 22.80 85 GLN A CA 1
ATOM 633 C CA B GLN A 1 86 ? 9.848 33.872 28.713 0.50 23.85 85 GLN A CA 1
ATOM 634 C C A GLN A 1 86 ? 10.374 34.307 27.317 0.50 23.22 85 GLN A C 1
ATOM 635 C C B GLN A 1 86 ? 10.381 34.301 27.338 0.50 23.88 85 GLN A C 1
ATOM 636 O O A GLN A 1 86 ? 9.986 35.335 26.769 0.50 23.80 85 GLN A O 1
ATOM 637 O O B GLN A 1 86 ? 10.000 35.342 26.807 0.50 24.35 85 GLN A O 1
ATOM 648 N N . GLN A 1 87 ? 11.246 33.463 26.743 1.00 22.84 86 GLN A N 1
ATOM 649 C CA . GLN A 1 87 ? 11.749 33.747 25.420 1.00 22.70 86 GLN A CA 1
ATOM 650 C C . GLN A 1 87 ? 10.655 33.688 24.338 1.00 22.19 86 GLN A C 1
ATOM 651 O O . GLN A 1 87 ? 10.572 34.518 23.481 1.00 22.46 86 GLN A O 1
ATOM 657 N N . VAL A 1 88 ? 9.784 32.668 24.487 1.00 21.54 87 VAL A N 1
ATOM 658 C CA . VAL A 1 88 ? 8.658 32.578 23.554 1.00 22.16 87 VAL A CA 1
ATOM 659 C C . VAL A 1 88 ? 7.745 33.817 23.689 1.00 23.70 87 VAL A C 1
ATOM 660 O O . VAL A 1 88 ? 7.357 34.393 22.668 1.00 22.99 87 VAL A O 1
ATOM 664 N N A GLU A 1 89 ? 7.463 34.240 24.930 0.50 24.40 88 GLU A N 1
ATOM 665 N N B GLU A 1 89 ? 7.459 34.233 24.934 0.50 23.47 88 GLU A N 1
ATOM 666 C CA A GLU A 1 89 ? 6.682 35.474 25.103 0.50 26.08 88 GLU A CA 1
ATOM 667 C CA B GLU A 1 89 ? 6.693 35.473 25.117 0.50 24.63 88 GLU A CA 1
ATOM 668 C C A GLU A 1 89 ? 7.364 36.692 24.496 0.50 26.04 88 GLU A C 1
ATOM 669 C C B GLU A 1 89 ? 7.361 36.647 24.433 0.50 24.97 88 GLU A C 1
ATOM 670 O O A GLU A 1 89 ? 6.711 37.562 23.951 0.50 26.22 88 GLU A O 1
ATOM 671 O O B GLU A 1 89 ? 6.688 37.432 23.769 0.50 25.26 88 GLU A O 1
ATOM 682 N N . SER A 1 90 ? 8.692 36.754 24.575 1.00 24.66 89 SER A N 1
ATOM 683 C CA A SER A 1 90 ? 9.416 37.877 23.999 0.50 25.34 89 SER A CA 1
ATOM 684 C CA B SER A 1 90 ? 9.419 37.868 23.999 0.50 24.56 89 SER A CA 1
ATOM 685 C C . SER A 1 90 ? 9.273 37.905 22.479 1.00 24.84 89 SER A C 1
ATOM 686 O O . SER A 1 90 ? 9.011 38.954 21.880 1.00 27.03 89 SER A O 1
ATOM 691 N N . TRP A 1 91 ? 9.402 36.743 21.849 1.00 23.80 90 TRP A N 1
ATOM 692 C CA . TRP A 1 91 ? 9.197 36.699 20.385 1.00 23.00 90 TRP A CA 1
ATOM 693 C C . TRP A 1 91 ? 7.754 37.055 19.977 1.00 25.12 90 TRP A C 1
ATOM 694 O O . TRP A 1 91 ? 7.555 37.613 18.921 1.00 26.68 90 TRP A O 1
ATOM 705 N N . LEU A 1 92 ? 6.786 36.661 20.823 1.00 25.37 91 LEU A N 1
ATOM 706 C CA . LEU A 1 92 ? 5.372 36.920 20.472 1.00 26.71 91 LEU A CA 1
ATOM 707 C C . LEU A 1 92 ? 5.004 38.407 20.583 1.00 28.24 91 LEU A C 1
ATOM 708 O O . LEU A 1 92 ? 4.067 38.821 19.934 1.00 30.75 91 LEU A O 1
ATOM 713 N N . VAL A 1 93 ? 5.763 39.202 21.339 1.00 29.07 92 VAL A N 1
ATOM 714 C CA . VAL A 1 93 ? 5.484 40.668 21.363 1.00 31.93 92 VAL A CA 1
ATOM 715 C C . VAL A 1 93 ? 5.493 41.228 19.941 1.00 32.58 92 VAL A C 1
ATOM 716 O O . VAL A 1 93 ? 4.632 42.058 19.609 1.00 35.72 92 VAL A O 1
ATOM 720 N N . ALA A 1 94 ? 6.391 40.762 19.057 1.00 32.44 93 ALA A N 1
ATOM 721 C CA . ALA A 1 94 ? 6.505 41.304 17.702 1.00 33.38 93 ALA A CA 1
ATOM 722 C C . ALA A 1 94 ? 5.368 40.837 16.774 1.00 34.29 93 ALA A C 1
ATOM 723 O O . ALA A 1 94 ? 5.191 41.408 15.677 1.00 33.72 93 ALA A O 1
ATOM 725 N N . LYS A 1 95 ? 4.611 39.803 17.217 1.00 31.50 94 LYS A N 1
ATOM 726 C CA . LYS A 1 95 ? 3.628 39.087 16.383 1.00 32.34 94 LYS A CA 1
ATOM 727 C C . LYS A 1 95 ? 2.363 38.883 17.180 1.00 32.93 94 LYS A C 1
ATOM 728 O O . LYS A 1 95 ? 2.032 37.771 17.556 1.00 33.97 94 LYS A O 1
ATOM 734 N N . PRO A 1 96 ? 1.628 39.979 17.431 1.00 34.23 95 PRO A N 1
ATOM 735 C CA . PRO A 1 96 ? 0.547 39.965 18.438 1.00 37.10 95 PRO A CA 1
ATOM 736 C C . PRO A 1 96 ? -0.702 39.182 18.002 1.00 36.72 95 PRO A C 1
ATOM 737 O O . PRO A 1 96 ? -1.587 38.979 18.816 1.00 40.00 95 PRO A O 1
ATOM 741 N N . ASN A 1 97 ? -0.775 38.751 16.749 1.00 37.39 96 ASN A N 1
ATOM 742 C CA . ASN A 1 97 ? -1.898 37.935 16.346 1.00 37.76 96 ASN A CA 1
ATOM 743 C C . ASN A 1 97 ? -1.553 36.444 16.251 1.00 36.47 96 ASN A C 1
ATOM 744 O O . ASN A 1 97 ? -2.380 35.656 15.819 1.00 37.17 96 ASN A O 1
ATOM 749 N N . THR A 1 98 ? -0.351 36.068 16.679 1.00 30.87 97 THR A N 1
ATOM 750 C CA . THR A 1 98 ? 0.068 34.653 16.564 1.00 28.56 97 THR A CA 1
ATOM 751 C C . THR A 1 98 ? -0.128 33.971 17.913 1.00 27.39 97 THR A C 1
ATOM 752 O O . THR A 1 98 ? 0.083 34.576 18.949 1.00 28.78 97 THR A O 1
ATOM 756 N N . SER A 1 99 ? -0.586 32.727 17.881 1.00 26.58 98 SER A N 1
ATOM 757 C CA . SER A 1 99 ? -0.910 31.959 19.095 1.00 26.70 98 SER A CA 1
ATOM 758 C C . SER A 1 99 ? -0.017 30.752 19.189 1.00 26.12 98 SER A C 1
ATOM 759 O O . SER A 1 99 ? 0.212 30.052 18.196 1.00 26.36 98 SER A O 1
ATOM 762 N N . VAL A 1 100 ? 0.436 30.485 20.435 1.00 24.22 99 VAL A N 1
ATOM 763 C CA . VAL A 1 100 ? 1.261 29.309 20.700 1.00 23.12 99 VAL A CA 1
ATOM 764 C C . VAL A 1 100 ? 0.700 28.661 21.945 1.00 22.86 99 VAL A C 1
ATOM 765 O O . VAL A 1 100 ? 0.453 29.334 22.979 1.00 23.51 99 VAL A O 1
ATOM 769 N N . LEU A 1 101 ? 0.496 27.341 21.854 1.00 21.63 100 LEU A N 1
ATOM 770 C CA . LEU A 1 101 ? 0.112 26.557 23.071 1.00 21.32 100 LEU A CA 1
ATOM 771 C C . LEU A 1 101 ? 1.176 25.481 23.256 1.00 21.61 100 LEU A C 1
ATOM 772 O O . LEU A 1 101 ? 1.472 24.716 22.325 1.00 22.53 100 LEU A O 1
ATOM 777 N N . ILE A 1 102 ? 1.775 25.434 24.447 1.00 20.51 101 ILE A N 1
ATOM 778 C CA . ILE A 1 102 ? 2.836 24.454 24.740 1.00 20.62 101 ILE A CA 1
ATOM 779 C C . ILE A 1 102 ? 2.293 23.647 25.920 1.00 21.60 101 ILE A C 1
ATOM 780 O O . ILE A 1 102 ? 1.977 24.231 26.951 1.00 23.42 101 ILE A O 1
ATOM 785 N N . ALA A 1 103 ? 2.172 22.336 25.760 1.00 20.33 102 ALA A N 1
ATOM 786 C CA . ALA A 1 103 ? 1.693 21.483 26.870 1.00 20.82 102 ALA A CA 1
ATOM 787 C C . ALA A 1 103 ? 2.558 20.273 27.005 1.00 20.84 102 ALA A C 1
ATOM 788 O O . ALA A 1 103 ? 2.848 19.623 25.968 1.00 21.92 102 ALA A O 1
ATOM 790 N N . PRO A 1 104 ? 2.928 19.872 28.221 1.00 20.95 103 PRO A N 1
ATOM 791 C CA . PRO A 1 104 ? 3.749 18.683 28.402 1.00 20.68 103 PRO A CA 1
ATOM 792 C C . PRO A 1 104 ? 2.932 17.379 28.400 1.00 21.87 103 PRO A C 1
ATOM 793 O O . PRO A 1 104 ? 3.536 16.296 28.236 1.00 22.67 103 PRO A O 1
ATOM 797 N N . ASN A 1 105 ? 1.588 17.498 28.380 1.00 21.19 104 ASN A N 1
ATOM 798 C CA . ASN A 1 105 ? 0.789 16.308 28.194 1.00 20.91 104 ASN A CA 1
ATOM 799 C C . ASN A 1 105 ? -0.588 16.664 27.664 1.00 21.75 104 ASN A C 1
ATOM 800 O O . ASN A 1 105 ? -1.303 17.497 28.261 1.00 23.44 104 ASN A O 1
ATOM 805 N N . PHE A 1 106 ? -0.934 16.060 26.542 1.00 20.95 105 PHE A N 1
ATOM 806 C CA . PHE A 1 106 ? -2.238 16.334 25.987 1.00 20.99 105 PHE A CA 1
ATOM 807 C C . PHE A 1 106 ? -3.294 15.285 26.395 1.00 21.93 105 PHE A C 1
ATOM 808 O O . PHE A 1 106 ? -4.429 15.409 25.963 1.00 23.49 105 PHE A O 1
ATOM 816 N N . ALA A 1 107 ? -2.905 14.266 27.187 1.00 22.02 106 ALA A N 1
ATOM 817 C CA . ALA A 1 107 ? -3.880 13.198 27.583 1.00 22.09 106 ALA A CA 1
ATOM 818 C C . ALA A 1 107 ? -4.708 13.738 28.756 1.00 22.77 106 ALA A C 1
ATOM 819 O O . ALA A 1 107 ? -4.195 14.341 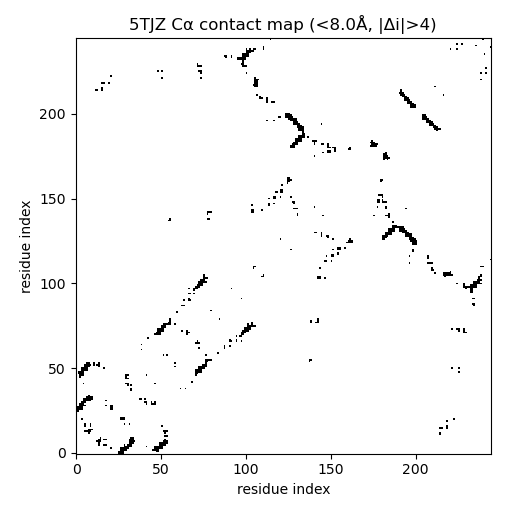29.714 1.00 23.28 106 ALA A O 1
ATOM 821 N N . ILE A 1 108 ? -6.027 13.502 28.653 1.00 23.51 107 ILE A N 1
ATOM 822 C CA . ILE A 1 108 ? -6.909 14.078 29.693 1.00 23.38 107 ILE A CA 1
ATOM 823 C C . ILE A 1 108 ? -6.600 13.536 31.080 1.00 23.06 107 ILE A C 1
ATOM 824 O O . ILE A 1 108 ? -6.706 14.295 32.051 1.00 23.01 107 ILE A O 1
ATOM 829 N N . GLY A 1 109 ? -6.202 12.269 31.194 1.00 22.75 108 GLY A N 1
ATOM 830 C CA . GLY A 1 109 ? -5.885 11.764 32.538 1.00 23.47 108 GLY A CA 1
ATOM 831 C C . GLY A 1 109 ? -4.701 12.462 33.168 1.00 22.41 108 GLY A C 1
ATOM 832 O O . GLY A 1 109 ? -4.615 12.630 34.379 1.00 21.84 108 GLY A O 1
ATOM 833 N N . ALA A 1 110 ? -3.738 12.931 32.348 1.00 21.85 109 ALA A N 1
ATOM 834 C CA . ALA A 1 110 ? -2.568 13.639 32.904 1.00 22.23 109 ALA A CA 1
ATOM 835 C C . ALA A 1 110 ? -2.982 15.060 33.292 1.00 21.70 109 ALA A C 1
ATOM 836 O O . ALA A 1 110 ? -2.558 15.572 34.306 1.00 22.80 109 ALA A O 1
ATOM 838 N N . VAL A 1 111 ? -3.801 15.710 32.448 1.00 21.78 110 VAL A N 1
ATOM 839 C CA . VAL A 1 111 ? -4.351 17.047 32.766 1.00 22.91 110 VAL A CA 1
ATOM 840 C C . VAL A 1 111 ? -5.127 17.016 34.069 1.00 22.87 110 VAL A C 1
ATOM 841 O O . VAL A 1 111 ? -4.909 17.819 34.990 1.00 23.60 110 VAL A O 1
ATOM 845 N N . LEU A 1 112 ? -5.975 15.992 34.205 1.00 22.00 111 LEU A N 1
ATOM 846 C CA . LEU A 1 112 ? -6.733 15.831 35.463 1.00 22.41 111 LEU A CA 1
ATOM 847 C C . LEU A 1 112 ? -5.795 15.548 36.623 1.00 23.19 111 LEU A C 1
ATOM 848 O O . LEU A 1 112 ? -6.004 16.064 37.705 1.00 23.76 111 LEU A O 1
ATOM 853 N N A SER A 1 113 ? -4.771 14.725 36.404 0.70 22.42 112 SER A N 1
ATOM 854 N N B SER A 1 113 ? -4.758 14.746 36.419 0.30 23.00 112 SER A N 1
ATOM 855 C CA A SER A 1 113 ? -3.812 14.447 37.500 0.70 22.43 112 SER A CA 1
ATOM 856 C CA B SER A 1 113 ? -3.838 14.467 37.534 0.30 22.78 112 SER A CA 1
ATOM 857 C C A SER A 1 113 ? -3.217 15.713 38.035 0.70 23.24 112 SER A C 1
ATOM 858 C C B SER A 1 113 ? -3.080 15.699 38.030 0.30 23.29 112 SER A C 1
ATOM 859 O O A SER A 1 113 ? -3.180 15.880 39.267 0.70 23.15 112 SER A O 1
ATOM 860 O O B SER A 1 113 ? -2.748 15.828 39.215 0.30 23.05 112 SER A O 1
ATOM 865 N N . MET A 1 114 ? -2.802 16.625 37.121 1.00 24.02 113 MET A N 1
ATOM 866 C CA . MET A 1 114 ? -2.110 17.884 37.545 1.00 24.63 113 MET A CA 1
ATOM 867 C C . MET A 1 114 ? -3.122 18.755 38.296 1.00 25.94 113 MET A C 1
ATOM 868 O O . MET A 1 114 ? -2.798 19.345 39.332 1.00 26.63 113 MET A O 1
ATOM 873 N N . HIS A 1 115 ? -4.400 18.746 37.867 1.00 24.85 114 HIS A N 1
ATOM 874 C CA . HIS A 1 115 ? -5.450 19.501 38.516 1.00 27.00 114 HIS A CA 1
ATOM 875 C C . HIS A 1 115 ? -5.725 18.975 39.921 1.00 27.12 114 HIS A C 1
ATOM 876 O O . HIS A 1 115 ? -5.819 19.753 40.883 1.00 27.58 114 HIS A O 1
ATOM 883 N N . PHE A 1 116 ? -5.775 17.655 40.068 1.00 23.78 115 PHE A N 1
ATOM 884 C CA . PHE A 1 116 ? -6.016 17.043 41.375 1.00 24.25 115 PHE A CA 1
ATOM 885 C C . PHE A 1 116 ? -4.806 17.203 42.290 1.00 24.94 115 PHE A C 1
ATOM 886 O O . PHE A 1 116 ? -4.997 17.417 43.516 1.00 24.94 115 PHE A O 1
ATOM 894 N N . ALA A 1 117 ? -3.600 17.132 41.731 1.00 24.61 116 ALA A N 1
ATOM 895 C CA . ALA A 1 117 ? -2.401 17.355 42.563 1.00 24.59 116 ALA A CA 1
ATOM 896 C C . ALA A 1 117 ? -2.407 18.732 43.189 1.00 26.83 116 ALA A C 1
ATOM 897 O O . ALA A 1 117 ? -2.074 18.879 44.386 1.00 25.54 116 ALA A O 1
ATOM 899 N N . LYS A 1 118 ? -2.763 19.754 42.402 1.00 26.34 117 LYS A N 1
ATOM 900 C CA . LYS A 1 118 ? -2.892 21.139 42.935 1.00 27.64 117 LYS A CA 1
ATOM 901 C C . LYS A 1 118 ? -3.916 21.181 44.077 1.00 27.03 117 LYS A C 1
ATOM 902 O O . LYS A 1 118 ? -3.657 21.825 45.139 1.00 30.22 117 LYS A O 1
ATOM 908 N N . GLN A 1 119 ? -5.056 20.510 43.948 1.00 26.47 118 GLN A N 1
ATOM 909 C CA . GLN A 1 119 ? -6.118 20.552 44.963 1.00 26.84 118 GLN A CA 1
ATOM 910 C C . GLN A 1 119 ? -5.707 19.787 46.252 1.00 27.41 118 GLN A C 1
ATOM 911 O O . GLN A 1 119 ? -6.122 20.134 47.369 1.00 28.88 118 GLN A O 1
ATOM 917 N N . ALA A 1 120 ? -4.959 18.673 46.083 1.00 24.94 119 ALA A N 1
ATOM 918 C CA . ALA A 1 120 ? -4.621 17.821 47.233 1.00 24.43 119 ALA A CA 1
ATOM 919 C C . ALA A 1 120 ? -3.463 18.351 48.041 1.00 23.42 119 ALA A C 1
ATOM 920 O O . ALA A 1 120 ? -3.380 18.024 49.245 1.00 22.86 119 ALA A O 1
ATOM 922 N N . ALA A 1 121 ? -2.617 19.164 47.430 1.00 23.98 120 ALA A N 1
ATOM 923 C CA . ALA A 1 121 ? -1.267 19.387 48.009 1.00 23.82 120 ALA A CA 1
ATOM 924 C C . ALA A 1 121 ? -1.250 19.904 49.442 1.00 24.50 120 ALA A C 1
ATOM 925 O O . ALA A 1 121 ? -0.412 19.452 50.262 1.00 24.93 120 ALA A O 1
ATOM 927 N N A ARG A 1 122 ? -2.154 20.839 49.748 0.50 24.89 121 ARG A N 1
ATOM 928 N N B ARG A 1 122 ? -2.128 20.863 49.752 0.50 23.55 121 ARG A N 1
ATOM 929 C CA A ARG A 1 122 ? -2.119 21.464 51.086 0.50 26.14 121 ARG A CA 1
ATOM 930 C CA B ARG A 1 122 ? -2.047 21.435 51.113 0.50 23.97 121 ARG A CA 1
ATOM 931 C C A ARG A 1 122 ? -2.616 20.558 52.218 0.50 25.62 121 ARG A C 1
ATOM 932 C C B ARG A 1 122 ? -2.499 20.509 52.228 0.50 24.13 121 ARG A C 1
ATOM 933 O O A ARG A 1 122 ? -2.549 20.915 53.432 0.50 26.58 121 ARG A O 1
ATOM 934 O O B ARG A 1 122 ? -2.262 20.805 53.440 0.50 24.83 121 ARG A O 1
ATOM 949 N N . PHE A 1 123 ? -3.143 19.385 51.873 1.00 23.47 122 PHE A N 1
ATOM 950 C CA . PHE A 1 123 ? -3.684 18.490 52.911 1.00 23.83 122 PHE A CA 1
ATOM 951 C C . PHE A 1 123 ? -2.689 17.492 53.430 1.00 23.70 122 PHE A C 1
ATOM 952 O O . PHE A 1 123 ? -2.992 16.767 54.382 1.00 25.16 122 PHE A O 1
ATOM 960 N N . PHE A 1 124 ? -1.472 17.474 52.833 1.00 22.82 123 PHE A N 1
ATOM 961 C CA . PHE A 1 124 ? -0.502 16.405 53.165 1.00 22.54 123 PHE A CA 1
ATOM 962 C C . PHE A 1 124 ? 0.855 16.928 53.555 1.00 23.71 123 PHE A C 1
ATOM 963 O O . PHE A 1 124 ? 1.253 17.983 53.124 1.00 27.97 123 PHE A O 1
ATOM 971 N N A ASP A 1 125 ? 1.541 16.181 54.396 0.50 23.73 124 ASP A N 1
ATOM 972 N N B ASP A 1 125 ? 1.539 16.155 54.375 0.50 22.99 124 ASP A N 1
ATOM 973 C CA A ASP A 1 125 ? 2.893 16.630 54.830 0.50 23.63 124 ASP A CA 1
ATOM 974 C CA B ASP A 1 125 ? 2.881 16.588 54.847 0.50 22.64 124 ASP A CA 1
ATOM 975 C C A ASP A 1 125 ? 3.926 16.406 53.721 0.50 22.97 124 ASP A C 1
ATOM 976 C C B ASP A 1 125 ? 3.975 16.307 53.856 0.50 22.38 124 ASP A C 1
ATOM 977 O O A ASP A 1 125 ? 4.865 17.189 53.539 0.50 22.61 124 ASP A O 1
ATOM 978 O O B ASP A 1 125 ? 5.028 16.952 53.919 0.50 22.08 124 ASP A O 1
ATOM 987 N N . SER A 1 126 ? 3.752 15.314 52.983 1.00 21.87 125 SER A N 1
ATOM 988 C CA . SER A 1 126 ? 4.773 14.888 51.990 1.00 20.83 125 SER A CA 1
ATOM 989 C C . SER A 1 126 ? 4.173 14.791 50.623 1.00 20.59 125 SER A C 1
ATOM 990 O O . SER A 1 126 ? 3.040 14.332 50.450 1.00 20.52 125 SER A O 1
ATOM 993 N N . ALA A 1 127 ? 4.972 15.124 49.604 1.00 19.80 126 ALA A N 1
ATOM 994 C CA . ALA A 1 127 ? 4.581 14.905 48.230 1.00 20.45 126 ALA A CA 1
ATOM 995 C C . ALA A 1 127 ? 5.822 14.562 47.414 1.00 20.49 126 ALA A C 1
ATOM 996 O O . ALA A 1 127 ? 6.861 15.223 47.520 1.00 20.99 126 ALA A O 1
ATOM 998 N N . GLU A 1 128 ? 5.668 13.589 46.515 1.00 19.78 127 GLU A N 1
ATOM 999 C CA . GLU A 1 128 ? 6.721 13.267 45.540 1.00 19.66 127 GLU A CA 1
ATOM 1000 C C . GLU A 1 128 ? 6.094 12.806 44.293 1.00 19.98 127 GLU A C 1
ATOM 1001 O O . GLU A 1 128 ? 4.886 12.493 44.220 1.00 20.25 127 GLU A O 1
ATOM 1007 N N . VAL A 1 129 ? 6.856 12.846 43.197 1.00 18.71 128 VAL A N 1
ATOM 1008 C CA . VAL A 1 129 ? 6.343 12.399 41.877 1.00 19.28 128 VAL A CA 1
ATOM 1009 C C . VAL A 1 129 ? 7.271 11.307 41.327 1.00 19.54 128 VAL A C 1
ATOM 1010 O O . VAL A 1 129 ? 8.511 11.418 41.380 1.00 20.77 128 VAL A O 1
ATOM 1014 N N . ILE A 1 130 ? 6.678 10.203 40.858 1.00 19.22 129 ILE A N 1
ATOM 1015 C CA . ILE A 1 130 ? 7.444 9.156 40.145 1.00 19.42 129 ILE A CA 1
ATOM 1016 C C . ILE A 1 130 ? 6.918 9.189 38.725 1.00 19.97 129 ILE A C 1
ATOM 1017 O O . ILE A 1 130 ? 5.693 9.125 38.513 1.00 21.09 129 ILE A O 1
ATOM 1022 N N . GLU A 1 131 ? 7.803 9.274 37.742 1.00 18.77 130 GLU A N 1
ATOM 1023 C CA . GLU A 1 131 ? 7.349 9.149 36.346 1.00 19.42 130 GLU A CA 1
ATOM 1024 C C . GLU A 1 131 ? 8.090 7.990 35.733 1.00 19.66 130 GLU A C 1
ATOM 1025 O O . GLU A 1 131 ? 9.236 7.639 36.133 1.00 20.35 130 GLU A O 1
ATOM 1031 N N . LEU A 1 132 ? 7.433 7.334 34.782 1.00 18.88 131 LEU A N 1
ATOM 1032 C CA . LEU A 1 132 ? 7.971 6.096 34.173 1.00 19.31 131 LEU A CA 1
ATOM 1033 C C . LEU A 1 132 ? 7.677 6.156 32.696 1.00 19.65 131 LEU A C 1
ATOM 1034 O O . LEU A 1 132 ? 6.510 6.296 32.276 1.00 20.10 131 LEU A O 1
ATOM 1039 N N . HIS A 1 133 ? 8.728 6.110 31.870 1.00 18.22 132 HIS A N 1
ATOM 1040 C CA . HIS A 1 133 ? 8.576 6.192 30.398 1.00 18.85 132 HIS A CA 1
ATOM 1041 C C . HIS A 1 133 ? 9.434 5.179 29.718 1.00 19.38 132 HIS A C 1
ATOM 1042 O O . HIS A 1 133 ? 10.315 4.557 30.326 1.00 20.53 132 HIS A O 1
ATOM 1049 N N . HIS A 1 134 ? 9.132 4.974 28.434 1.00 20.08 133 HIS A N 1
ATOM 1050 C CA . HIS A 1 134 ? 9.952 4.146 27.557 1.00 20.23 133 HIS A CA 1
ATOM 1051 C C . HIS A 1 134 ? 11.419 4.658 27.531 1.00 20.49 133 HIS A C 1
ATOM 1052 O O . HIS A 1 134 ? 11.709 5.827 27.849 1.00 21.08 133 HIS A O 1
ATOM 1059 N N . PRO A 1 135 ? 12.360 3.775 27.127 1.00 20.77 134 PRO A N 1
ATOM 1060 C CA . PRO A 1 135 ? 13.793 4.117 27.241 1.00 21.75 134 PRO A CA 1
ATOM 1061 C C . PRO A 1 135 ? 14.351 4.784 26.026 1.00 22.55 134 PRO A C 1
ATOM 1062 O O . PRO A 1 135 ? 15.555 4.815 25.839 1.00 24.19 134 PRO A O 1
ATOM 1066 N N . HIS A 1 136 ? 13.461 5.329 25.201 1.00 22.21 135 HIS A N 1
ATOM 1067 C CA . HIS A 1 136 ? 13.927 6.196 24.073 1.00 23.01 135 HIS A CA 1
ATOM 1068 C C . HIS A 1 136 ? 13.779 7.646 24.410 1.00 22.08 135 HIS A C 1
ATOM 1069 O O . HIS A 1 136 ? 14.092 8.507 23.590 1.00 24.63 135 HIS A O 1
ATOM 1076 N N . LYS A 1 137 ? 13.300 7.951 25.637 1.00 21.38 136 LYS A N 1
ATOM 1077 C CA . LYS A 1 137 ? 13.014 9.350 25.972 1.00 21.28 136 LYS A CA 1
ATOM 1078 C C . LYS A 1 137 ? 14.294 10.151 26.294 1.00 21.31 136 LYS A C 1
ATOM 1079 O O . LYS A 1 137 ? 15.146 9.700 27.037 1.00 22.28 136 LYS A O 1
ATOM 1085 N N . ALA A 1 138 ? 14.378 11.330 25.684 1.00 21.33 137 ALA A N 1
ATOM 1086 C CA . ALA A 1 138 ? 15.595 12.139 25.837 1.00 22.08 137 ALA A CA 1
ATOM 1087 C C . ALA A 1 138 ? 15.731 12.827 27.187 1.00 22.81 137 ALA A C 1
ATOM 1088 O O . ALA A 1 138 ? 16.849 13.077 27.619 1.00 24.84 137 ALA A O 1
ATOM 1090 N N . ASP A 1 139 ? 14.628 13.232 27.771 1.00 21.46 138 ASP A N 1
ATOM 1091 C CA . ASP A 1 139 ? 14.649 14.183 28.920 1.00 23.45 138 ASP A CA 1
ATOM 1092 C C . ASP A 1 139 ? 14.176 13.499 30.206 1.00 21.95 138 ASP A C 1
ATOM 1093 O O . ASP A 1 139 ? 13.161 12.799 30.233 1.00 21.59 138 ASP A O 1
ATOM 1098 N N . ALA A 1 140 ? 14.924 13.765 31.292 1.00 21.58 139 ALA A N 1
ATOM 1099 C CA . ALA A 1 140 ? 14.495 13.283 32.634 1.00 21.99 139 ALA A CA 1
ATOM 1100 C C . ALA A 1 140 ? 14.672 14.375 33.661 1.00 23.39 139 ALA A C 1
ATOM 1101 O O . ALA A 1 140 ? 15.722 14.922 33.784 1.00 25.55 139 ALA A O 1
ATOM 1103 N N . PRO A 1 141 ? 13.674 14.725 34.453 1.00 21.51 140 PRO A N 1
ATOM 1104 C CA . PRO A 1 141 ? 12.355 14.127 34.402 1.00 21.74 140 PRO A CA 1
ATOM 1105 C C . PRO A 1 141 ? 11.544 14.652 33.247 1.00 21.41 140 PRO A C 1
ATOM 1106 O O . PRO A 1 141 ? 11.984 15.624 32.548 1.00 23.72 140 PRO A O 1
ATOM 1110 N N . SER A 1 142 ? 10.423 13.974 33.042 1.00 21.29 141 SER A N 1
ATOM 1111 C CA . SER A 1 142 ? 9.474 14.345 31.979 1.00 20.05 141 SER A CA 1
ATOM 1112 C C . SER A 1 142 ? 8.956 15.785 32.170 1.00 20.71 141 SER A C 1
ATOM 1113 O O . SER A 1 142 ? 8.972 16.365 33.277 1.00 21.59 141 SER A O 1
ATOM 1116 N N . GLY A 1 143 ? 8.432 16.339 31.064 1.00 20.39 142 GLY A N 1
ATOM 1117 C CA . GLY A 1 143 ? 7.774 17.652 31.187 1.00 21.27 142 GLY A CA 1
ATOM 1118 C C . GLY A 1 143 ? 6.570 17.628 32.169 1.00 21.01 142 GLY A C 1
ATOM 1119 O O . GLY A 1 143 ? 6.329 18.616 32.904 1.00 22.35 142 GLY A O 1
ATOM 1120 N N . THR A 1 144 ? 5.837 16.533 32.113 1.00 19.90 143 THR A N 1
ATOM 1121 C CA . THR A 1 144 ? 4.621 16.439 32.915 1.00 20.20 143 THR A CA 1
ATOM 1122 C C . THR A 1 144 ? 4.959 16.375 34.399 1.00 20.20 143 THR A C 1
ATOM 1123 O O . THR A 1 144 ? 4.324 17.046 35.208 1.00 21.54 143 THR A O 1
ATOM 1127 N N . ALA A 1 145 ? 6.016 15.634 34.700 1.00 20.38 144 ALA A N 1
ATOM 1128 C CA . ALA A 1 145 ? 6.371 15.491 36.149 1.00 20.83 144 ALA A CA 1
ATOM 1129 C C . ALA A 1 145 ? 6.980 16.788 36.633 1.00 21.68 144 ALA A C 1
ATOM 1130 O O . ALA A 1 145 ? 6.679 17.188 37.768 1.00 22.13 144 ALA A O 1
ATOM 1132 N N . ALA A 1 146 ? 7.777 17.495 35.814 1.00 21.79 145 ALA A N 1
ATOM 1133 C CA . ALA A 1 146 ? 8.298 18.790 36.291 1.00 22.91 145 ALA A CA 1
ATOM 1134 C C . ALA A 1 146 ? 7.135 19.765 36.515 1.00 23.65 145 ALA A C 1
ATOM 1135 O O . ALA A 1 146 ? 7.136 20.516 37.501 1.00 23.74 145 ALA A O 1
ATOM 1137 N N . ARG A 1 147 ? 6.144 19.822 35.607 1.00 22.14 146 ARG A N 1
ATOM 1138 C CA . ARG A 1 147 ? 5.012 20.754 35.810 1.00 22.96 146 ARG A CA 1
ATOM 1139 C C . ARG A 1 147 ? 4.204 20.357 37.033 1.00 22.93 146 ARG A C 1
ATOM 1140 O O . ARG A 1 147 ? 3.805 21.238 37.779 1.00 23.53 146 ARG A O 1
ATOM 1148 N N . THR A 1 148 ? 3.981 19.059 37.221 1.00 21.84 147 THR A N 1
ATOM 1149 C CA . THR A 1 148 ? 3.217 18.591 38.408 1.00 21.34 147 THR A CA 1
ATOM 1150 C C . THR A 1 148 ? 3.941 19.031 39.641 1.00 22.31 147 THR A C 1
ATOM 1151 O O . THR A 1 148 ? 3.285 19.546 40.605 1.00 23.03 147 THR A O 1
ATOM 1155 N N . ALA A 1 149 ? 5.244 18.798 39.721 1.00 21.87 148 ALA A N 1
ATOM 1156 C CA . ALA A 1 149 ? 6.002 19.227 40.927 1.00 21.60 148 ALA A CA 1
ATOM 1157 C C . ALA A 1 149 ? 5.938 20.694 41.149 1.00 22.86 148 ALA A C 1
ATOM 1158 O O . ALA A 1 149 ? 5.760 21.119 42.317 1.00 23.67 148 ALA A O 1
ATOM 1160 N N . LYS A 1 150 ? 6.027 21.483 40.072 1.00 23.49 149 LYS A N 1
ATOM 1161 C CA . LYS A 1 150 ? 5.943 22.939 40.226 1.00 25.43 149 LYS A CA 1
ATOM 1162 C C . LYS A 1 150 ? 4.602 23.399 40.744 1.00 25.93 149 LYS A C 1
ATOM 1163 O O . LYS A 1 150 ? 4.517 24.317 41.636 1.00 27.22 149 LYS A O 1
ATOM 1169 N N . LEU A 1 151 ? 3.543 22.761 40.279 1.00 23.88 150 LEU A N 1
ATOM 1170 C CA . LEU A 1 151 ? 2.175 23.076 40.742 1.00 25.02 150 LEU A CA 1
ATOM 1171 C C . LEU A 1 151 ? 2.005 22.732 42.217 1.00 24.26 150 LEU A C 1
ATOM 1172 O O . LEU A 1 151 ? 1.391 23.499 42.954 1.00 25.21 150 LEU A O 1
ATOM 1177 N N . ILE A 1 152 ? 2.522 21.577 42.630 1.00 22.90 151 ILE A N 1
ATOM 1178 C CA . ILE A 1 152 ? 2.438 21.150 44.049 1.00 22.62 151 ILE A CA 1
ATOM 1179 C C . ILE A 1 152 ? 3.195 22.132 44.898 1.00 24.02 151 ILE A C 1
ATOM 1180 O O . ILE A 1 152 ? 2.686 22.564 45.920 1.00 25.20 151 ILE A O 1
ATOM 1185 N N . ALA A 1 153 ? 4.427 22.506 44.478 1.00 24.60 152 ALA A N 1
ATOM 1186 C CA . ALA A 1 153 ? 5.225 23.423 45.263 1.00 25.28 152 ALA A CA 1
ATOM 1187 C C . ALA A 1 153 ? 4.526 24.774 45.372 1.00 26.07 152 ALA A C 1
ATOM 1188 O O . ALA A 1 153 ? 4.514 25.384 46.468 1.00 27.73 152 ALA A O 1
ATOM 1190 N N . GLU A 1 154 ? 3.921 25.266 44.285 1.00 26.57 153 GLU A N 1
ATOM 1191 C CA . GLU A 1 154 ? 3.211 26.572 44.368 1.00 30.08 153 GLU A CA 1
ATOM 1192 C C . GLU A 1 154 ? 2.031 26.500 45.339 1.00 30.40 153 GLU A C 1
ATOM 1193 O O . GLU A 1 154 ? 1.799 27.428 46.150 1.00 32.07 153 GLU A O 1
ATOM 1199 N N . ALA A 1 155 ? 1.330 25.360 45.327 1.00 27.47 154 ALA A N 1
ATOM 1200 C CA . ALA A 1 155 ? 0.165 25.131 46.166 1.00 28.36 154 ALA A CA 1
ATOM 1201 C C . ALA A 1 155 ? 0.564 25.083 47.617 1.00 30.33 154 ALA A C 1
ATOM 1202 O O . ALA A 1 155 ? -0.234 25.498 48.481 1.00 33.22 154 ALA A O 1
ATOM 1204 N N . ARG A 1 156 ? 1.801 24.654 47.900 1.00 29.39 155 ARG A N 1
ATOM 1205 C CA . ARG A 1 156 ? 2.271 24.487 49.280 1.00 30.93 155 ARG A CA 1
ATOM 1206 C C . ARG A 1 156 ? 3.126 25.674 49.758 1.00 33.88 155 ARG A C 1
ATOM 1207 O O . ARG A 1 156 ? 3.827 25.554 50.748 1.00 34.60 155 ARG A O 1
ATOM 1215 N N . LYS A 1 157 ? 3.103 26.801 49.019 1.00 35.00 156 LYS A N 1
ATOM 1216 C CA . LYS A 1 157 ? 3.813 28.020 49.425 1.00 39.93 156 LYS A CA 1
ATOM 1217 C C . LYS A 1 157 ? 3.450 28.317 50.895 1.00 40.65 156 LYS A C 1
ATOM 1218 O O . LYS A 1 157 ? 2.279 28.251 51.313 1.00 39.29 156 LYS A O 1
ATOM 1224 N N . GLY A 1 158 ? 4.491 28.507 51.685 1.00 41.53 157 GLY A N 1
ATOM 1225 C CA . GLY A 1 158 ? 4.325 28.792 53.122 1.00 44.48 157 GLY A CA 1
ATOM 1226 C C . GLY A 1 158 ? 4.109 27.644 54.086 1.00 44.05 157 GLY A C 1
ATOM 1227 O O . GLY A 1 158 ? 4.096 27.864 55.297 1.00 45.10 157 GLY A O 1
ATOM 1228 N N . LEU A 1 159 ? 3.945 26.424 53.583 1.00 36.15 158 LEU A N 1
ATOM 1229 C CA . LEU A 1 159 ? 3.832 25.245 54.410 1.00 33.18 158 LEU A CA 1
ATOM 1230 C C . LEU A 1 159 ? 5.223 24.612 54.587 1.00 31.34 158 LEU A C 1
ATOM 1231 O O . LEU A 1 159 ? 6.137 24.902 53.789 1.00 31.66 158 LEU A O 1
ATOM 1236 N N . PRO A 1 160 ? 5.384 23.735 55.582 1.00 30.86 159 PRO A N 1
ATOM 1237 C CA . PRO A 1 160 ? 6.697 23.158 55.830 1.00 30.62 159 PRO A CA 1
ATOM 1238 C C . PRO A 1 160 ? 7.160 22.285 54.681 1.00 28.90 159 PRO A C 1
ATOM 1239 O O . PRO A 1 160 ? 6.327 21.752 53.920 1.00 29.33 159 PRO A O 1
ATOM 1243 N N . PRO A 1 161 ? 8.467 22.136 54.535 1.00 28.92 160 PRO A N 1
ATOM 1244 C CA . PRO A 1 161 ? 8.986 21.274 53.473 1.00 28.28 160 PRO A CA 1
ATOM 1245 C C . PRO A 1 161 ? 8.624 19.807 53.802 1.00 26.04 160 PRO A C 1
ATOM 1246 O O . PRO A 1 161 ? 8.254 19.476 54.922 1.00 27.02 160 PRO A O 1
ATOM 1250 N N . ASN A 1 162 ? 8.804 18.914 52.822 1.00 24.52 161 ASN A N 1
ATOM 1251 C CA . ASN A 1 162 ? 8.615 17.476 53.106 1.00 23.28 161 ASN A CA 1
ATOM 1252 C C . ASN A 1 162 ? 9.565 17.065 54.233 1.00 23.20 161 ASN A C 1
ATOM 1253 O O . ASN A 1 162 ? 10.776 17.402 54.182 1.00 25.50 161 ASN A O 1
ATOM 1258 N N . PRO A 1 163 ? 9.088 16.251 55.167 1.00 23.30 162 PRO A N 1
ATOM 1259 C CA . PRO A 1 163 ? 9.977 15.726 56.192 1.00 23.47 162 PRO A CA 1
ATOM 1260 C C . PRO A 1 163 ? 10.923 14.676 55.574 1.00 23.99 162 PRO A C 1
ATOM 1261 O O . PRO A 1 163 ? 10.534 13.928 54.645 1.00 23.10 162 PRO A O 1
ATOM 1265 N N . ASP A 1 164 ? 12.178 14.649 56.083 1.00 23.55 163 ASP A N 1
ATOM 1266 C CA . ASP A 1 164 ? 13.133 13.661 55.526 1.00 24.12 163 ASP A CA 1
ATOM 1267 C C . ASP A 1 164 ? 14.328 13.589 56.444 1.00 24.00 163 ASP A C 1
ATOM 1268 O O . ASP A 1 164 ? 15.109 14.579 56.540 1.00 27.86 163 ASP A O 1
ATOM 1273 N N . ALA A 1 165 ? 14.515 12.431 57.071 1.00 23.42 164 ALA A N 1
ATOM 1274 C CA . ALA A 1 165 ? 15.627 12.254 58.026 1.00 23.19 164 ALA A CA 1
ATOM 1275 C C . ALA A 1 165 ? 16.860 11.658 57.380 1.00 24.05 164 ALA A C 1
ATOM 1276 O O . ALA A 1 165 ? 17.795 11.228 58.078 1.00 25.53 164 ALA A O 1
ATOM 1278 N N . THR A 1 166 ? 16.895 11.581 56.051 1.00 23.59 165 THR A N 1
ATOM 1279 C CA . THR A 1 166 ? 18.091 10.959 55.395 1.00 23.28 165 THR A CA 1
ATOM 1280 C C . THR A 1 166 ? 19.381 11.618 55.845 1.00 23.75 165 THR A C 1
ATOM 1281 O O . THR A 1 166 ? 19.541 12.863 55.738 1.00 26.04 165 THR A O 1
ATOM 1285 N N . SER A 1 167 ? 20.283 10.771 56.304 1.00 23.73 166 SER A N 1
ATOM 1286 C CA . SER A 1 167 ? 21.645 11.259 56.712 1.00 24.47 166 SER A CA 1
ATOM 1287 C C . SER A 1 167 ? 22.773 10.552 56.006 1.00 25.50 166 SER A C 1
ATOM 1288 O O . SER A 1 167 ? 23.926 11.035 56.064 1.00 27.77 166 SER A O 1
ATOM 1291 N N . THR A 1 168 ? 22.507 9.418 55.380 1.00 24.54 167 THR A N 1
ATOM 1292 C CA A THR A 1 168 ? 23.516 8.659 54.624 0.50 24.73 167 THR A CA 1
ATOM 1293 C CA B THR A 1 168 ? 23.517 8.783 54.532 0.50 25.27 167 THR A CA 1
ATOM 1294 C C . THR A 1 168 ? 22.823 8.243 53.312 1.00 24.35 167 THR A C 1
ATOM 1295 O O . THR A 1 168 ? 21.766 7.592 53.367 1.00 23.38 167 THR A O 1
ATOM 1302 N N . SER A 1 169 ? 23.379 8.614 52.159 1.00 25.13 168 SER A N 1
ATOM 1303 C CA A SER A 1 169 ? 22.742 8.302 50.860 0.50 24.63 168 SER A CA 1
ATOM 1304 C CA B SER A 1 169 ? 22.761 8.258 50.886 0.50 24.02 168 SER A CA 1
ATOM 1305 C C . SER A 1 169 ? 23.749 8.051 49.772 1.00 25.32 168 SER A C 1
ATOM 1306 O O . SER A 1 169 ? 24.853 8.577 49.781 1.00 28.61 168 SER A O 1
ATOM 1311 N N . LEU A 1 170 ? 23.336 7.259 48.831 1.00 23.46 169 LEU A N 1
ATOM 1312 C CA . LEU A 1 170 ? 24.048 7.234 47.551 1.00 25.35 169 LEU A CA 1
ATOM 1313 C C . LEU A 1 170 ? 23.513 8.410 46.686 1.00 24.61 169 LEU A C 1
ATOM 1314 O O . LEU A 1 170 ? 22.367 8.777 46.696 1.00 25.92 169 LEU A O 1
ATOM 1319 N N . PRO A 1 171 ? 24.427 8.930 45.817 1.00 28.20 170 PRO A N 1
ATOM 1320 C CA . PRO A 1 171 ? 24.072 10.072 45.019 1.00 26.67 170 PRO A CA 1
ATOM 1321 C C . PRO A 1 171 ? 22.909 9.739 44.115 1.00 26.11 170 PRO A C 1
ATOM 1322 O O . PRO A 1 171 ? 22.902 8.654 43.439 1.00 25.98 170 PRO A O 1
ATOM 1326 N N . GLY A 1 172 ? 21.907 10.604 44.069 1.00 26.93 171 GLY A N 1
ATOM 1327 C CA . GLY A 1 172 ? 20.776 10.445 43.231 1.00 26.43 171 GLY A CA 1
ATOM 1328 C C . GLY A 1 172 ? 19.571 9.594 43.775 1.00 24.84 171 GLY A C 1
ATOM 1329 O O . GLY A 1 172 ? 18.518 9.548 43.228 1.00 26.86 171 GLY A O 1
ATOM 1330 N N . ALA A 1 173 ? 19.786 8.935 44.929 1.00 24.43 172 ALA A N 1
ATOM 1331 C CA . ALA A 1 173 ? 18.725 8.067 45.419 1.00 23.84 172 ALA A CA 1
ATOM 1332 C C . ALA A 1 173 ? 17.455 8.817 45.677 1.00 22.01 172 ALA A C 1
ATOM 1333 O O . ALA A 1 173 ? 16.352 8.279 45.393 1.00 22.96 172 ALA A O 1
ATOM 1335 N N . ARG A 1 174 ? 17.550 10.054 46.137 1.00 22.20 173 ARG A N 1
ATOM 1336 C CA . ARG A 1 174 ? 16.330 10.804 46.496 1.00 21.66 173 ARG A CA 1
ATOM 1337 C C . ARG A 1 174 ? 15.728 11.631 45.369 1.00 21.84 173 ARG A C 1
ATOM 1338 O O . ARG A 1 174 ? 14.874 12.475 45.597 1.00 23.97 173 ARG A O 1
ATOM 1346 N N . GLY A 1 175 ? 16.157 11.362 44.124 1.00 22.03 174 GLY A N 1
ATOM 1347 C CA . GLY A 1 175 ? 15.482 12.000 42.992 1.00 21.97 174 GLY A CA 1
ATOM 1348 C C . GLY A 1 175 ? 16.050 13.356 42.677 1.00 21.95 174 GLY A C 1
ATOM 1349 O O . GLY A 1 175 ? 17.033 13.827 43.289 1.00 24.87 174 GLY A O 1
ATOM 1350 N N . ALA A 1 176 ? 15.421 13.952 41.670 1.00 21.74 175 ALA A N 1
ATOM 1351 C CA . ALA A 1 176 ? 15.747 15.355 41.349 1.00 22.54 175 ALA A CA 1
ATOM 1352 C C . ALA A 1 176 ? 14.893 16.248 42.224 1.00 24.81 175 ALA A C 1
ATOM 1353 O O . ALA A 1 176 ? 13.736 15.977 42.515 1.00 26.70 175 ALA A O 1
ATOM 1355 N N . ASP A 1 177 ? 15.391 17.389 42.584 1.00 26.32 176 ASP A N 1
ATOM 1356 C CA . ASP A 1 177 ? 14.640 18.309 43.425 1.00 28.36 176 ASP A CA 1
ATOM 1357 C C . ASP A 1 177 ? 14.020 19.351 42.521 1.00 28.92 176 ASP A C 1
ATOM 1358 O 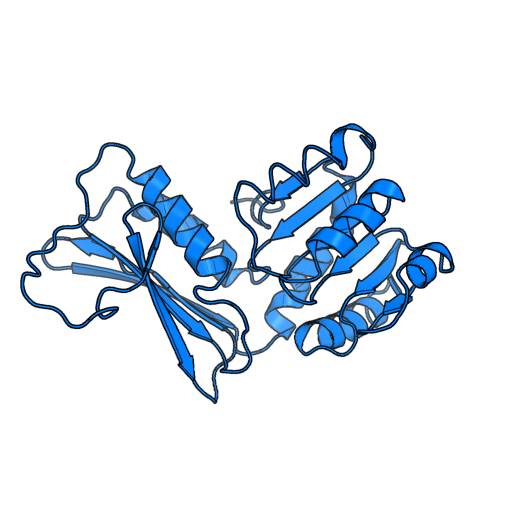O . ASP A 1 177 ? 14.763 20.144 41.925 1.00 31.30 176 ASP A O 1
ATOM 1363 N N . VAL A 1 178 ? 12.703 19.338 42.325 1.00 24.98 177 VAL A N 1
ATOM 1364 C CA . VAL A 1 178 ? 11.985 20.337 41.550 1.00 24.63 177 VAL A CA 1
ATOM 1365 C C . VAL A 1 178 ? 11.189 21.195 42.539 1.00 25.69 177 VAL A C 1
ATOM 1366 O O . VAL A 1 178 ? 10.151 20.801 43.055 1.00 24.60 177 VAL A O 1
ATOM 1370 N N . ASP A 1 179 ? 11.703 22.420 42.804 1.00 27.87 178 ASP A N 1
ATOM 1371 C CA . ASP A 1 179 ? 11.029 23.326 43.792 1.00 27.62 178 ASP A CA 1
ATOM 1372 C C . ASP A 1 179 ? 10.711 22.661 45.137 1.00 26.95 178 ASP A C 1
ATOM 1373 O O . ASP A 1 179 ? 9.670 22.946 45.735 1.00 27.62 178 ASP A O 1
ATOM 1378 N N . GLY A 1 180 ? 11.599 21.778 45.601 1.00 25.29 179 GLY A N 1
ATOM 1379 C CA . GLY A 1 180 ? 11.440 21.158 46.914 1.00 25.88 179 GLY A CA 1
ATOM 1380 C C . GLY A 1 180 ? 10.705 19.807 46.877 1.00 24.69 179 GLY A C 1
ATOM 1381 O O . GLY A 1 180 ? 10.523 19.165 47.921 1.00 26.48 179 GLY A O 1
ATOM 1382 N N . ILE A 1 181 ? 10.273 19.410 45.672 1.00 23.36 180 ILE A N 1
ATOM 1383 C CA . ILE A 1 181 ? 9.498 18.159 45.499 1.00 22.75 180 ILE A CA 1
ATOM 1384 C C . ILE A 1 181 ? 10.388 17.146 44.798 1.00 22.11 180 ILE A C 1
ATOM 1385 O O . ILE A 1 181 ? 10.845 17.400 43.663 1.00 22.12 180 ILE A O 1
ATOM 1390 N N . PRO A 1 182 ? 10.658 15.992 45.395 1.00 21.19 181 PRO A N 1
ATOM 1391 C CA . PRO A 1 182 ? 11.436 14.939 44.727 1.00 20.86 181 PRO A CA 1
ATOM 1392 C C . PRO A 1 182 ? 10.692 14.413 43.541 1.00 20.71 181 PRO A C 1
ATOM 1393 O O . PRO A 1 182 ? 9.503 14.085 43.606 1.00 20.65 181 PRO A O 1
ATOM 1397 N N . VAL A 1 183 ? 11.458 14.281 42.451 1.00 20.08 182 VAL A N 1
ATOM 1398 C CA . VAL A 1 183 ? 10.925 13.672 41.207 1.00 19.79 182 VAL A CA 1
ATOM 1399 C C . VAL A 1 183 ? 11.881 12.572 40.771 1.00 19.03 182 VAL A C 1
ATOM 1400 O O . VAL A 1 183 ? 13.094 12.781 40.630 1.00 20.98 182 VAL A O 1
ATOM 1404 N N . HIS A 1 184 ? 11.321 11.371 40.538 1.00 19.29 183 HIS A N 1
ATOM 1405 C CA . HIS A 1 184 ? 12.098 10.167 40.163 1.00 19.67 183 HIS A CA 1
ATOM 1406 C C . HIS A 1 184 ? 11.684 9.729 38.780 1.00 20.06 183 HIS A C 1
ATOM 1407 O O . HIS A 1 184 ? 10.480 9.691 38.520 1.00 21.35 183 HIS A O 1
ATOM 1414 N N . ALA A 1 185 ? 12.661 9.394 37.947 1.00 19.53 184 ALA A N 1
ATOM 1415 C CA . ALA A 1 185 ? 12.398 9.043 36.512 1.00 19.29 184 ALA A CA 1
ATOM 1416 C C . ALA A 1 185 ? 12.853 7.642 36.236 1.00 19.38 184 ALA A C 1
ATOM 1417 O O . ALA A 1 185 ? 14.055 7.360 36.270 1.00 21.18 184 ALA A O 1
ATOM 1419 N N . VAL A 1 186 ? 11.879 6.757 35.947 1.00 19.27 185 VAL A N 1
ATOM 1420 C CA . VAL A 1 186 ? 12.152 5.342 35.592 1.00 18.74 185 VAL A CA 1
ATOM 1421 C C . VAL A 1 186 ? 12.129 5.257 34.062 1.00 19.65 185 VAL A C 1
ATOM 1422 O O . VAL A 1 186 ? 11.224 5.835 33.425 1.00 19.36 185 VAL A O 1
ATOM 1426 N N . ARG A 1 187 ? 13.104 4.531 33.490 1.00 19.99 186 ARG A N 1
ATOM 1427 C CA . ARG A 1 187 ? 13.127 4.369 32.003 1.00 20.34 186 ARG A CA 1
ATOM 1428 C C . ARG A 1 187 ? 13.161 2.879 31.731 1.00 21.86 186 ARG A C 1
ATOM 1429 O O . ARG A 1 187 ? 14.141 2.236 32.066 1.00 23.98 186 ARG A O 1
ATOM 1437 N N . LEU A 1 188 ? 12.057 2.318 31.199 1.00 21.14 187 LEU A N 1
ATOM 1438 C CA . LEU A 1 188 ? 11.900 0.847 31.187 1.00 21.02 187 LEU A CA 1
ATOM 1439 C C . LEU A 1 188 ? 11.333 0.438 29.869 1.00 21.27 187 LEU A C 1
ATOM 1440 O O . LEU A 1 188 ? 10.282 0.933 29.456 1.00 21.68 187 LEU A O 1
ATOM 1445 N N . ALA A 1 189 ? 11.992 -0.516 29.231 1.00 21.11 188 ALA A N 1
ATOM 1446 C CA . ALA A 1 189 ? 11.407 -1.167 28.017 1.00 21.21 188 ALA A CA 1
ATOM 1447 C C . ALA A 1 189 ? 9.979 -1.670 28.366 1.00 21.32 188 ALA A C 1
ATOM 1448 O O . ALA A 1 189 ? 9.728 -2.143 29.473 1.00 22.50 188 ALA A O 1
ATOM 1450 N N . GLY A 1 190 ? 9.070 -1.473 27.417 1.00 21.85 189 GLY A N 1
ATOM 1451 C CA . GLY A 1 190 ? 7.667 -1.964 27.635 1.00 22.25 189 GLY A CA 1
ATOM 1452 C C . GLY A 1 190 ? 6.754 -0.818 27.945 1.00 22.93 189 GLY A C 1
ATOM 1453 O O . GLY A 1 190 ? 5.570 -0.892 27.629 1.00 24.19 189 GLY A O 1
ATOM 1454 N N . LEU A 1 191 ? 7.266 0.221 28.582 1.00 22.26 190 LEU A N 1
ATOM 1455 C CA . LEU A 1 191 ? 6.405 1.334 28.972 1.00 22.37 190 LEU A CA 1
ATOM 1456 C C . LEU A 1 191 ? 6.132 2.292 27.813 1.00 22.33 190 LEU A C 1
ATOM 1457 O O . LEU A 1 191 ? 6.795 2.267 26.743 1.00 22.57 190 LEU A O 1
ATOM 1462 N N . VAL A 1 192 ? 5.085 3.118 28.013 1.00 21.98 191 VAL A N 1
ATOM 1463 C CA . VAL A 1 192 ? 4.814 4.262 27.095 1.00 22.32 191 VAL A CA 1
ATOM 1464 C C . VAL A 1 192 ? 5.025 5.513 27.932 1.00 20.33 191 VAL A C 1
ATOM 1465 O O . VAL A 1 192 ? 6.163 6.007 28.017 1.00 20.54 191 VAL A O 1
ATOM 1469 N N . ALA A 1 193 ? 3.999 6.012 28.631 1.00 20.47 192 ALA A N 1
ATOM 1470 C CA . ALA A 1 193 ? 4.179 7.228 29.471 1.00 19.50 192 ALA A CA 1
ATOM 1471 C C . ALA A 1 193 ? 3.273 7.126 30.681 1.00 19.80 192 ALA A C 1
ATOM 1472 O O . ALA A 1 193 ? 2.056 6.896 30.551 1.00 20.33 192 ALA A O 1
ATOM 1474 N N . HIS A 1 194 ? 3.834 7.267 31.866 1.00 18.96 193 HIS A N 1
ATOM 1475 C CA . HIS A 1 194 ? 3.121 6.959 33.139 1.00 18.82 193 HIS A CA 1
ATOM 1476 C C . HIS A 1 194 ? 3.599 7.861 34.206 1.00 18.76 193 HIS A C 1
ATOM 1477 O O . HIS A 1 194 ? 4.788 8.286 34.227 1.00 19.56 193 HIS A O 1
ATOM 1484 N N . GLN A 1 195 ? 2.715 8.176 35.155 1.00 19.09 194 GLN A N 1
ATOM 1485 C CA . GLN A 1 195 ? 3.166 9.032 36.280 1.00 20.12 194 GLN A CA 1
ATOM 1486 C C . GLN A 1 195 ? 2.354 8.718 37.502 1.00 20.28 194 GLN A C 1
ATOM 1487 O O . GLN A 1 195 ? 1.122 8.466 37.391 1.00 21.41 194 GLN A O 1
ATOM 1493 N N . GLU A 1 196 ? 2.994 8.679 38.662 1.00 19.16 195 GLU A N 1
ATOM 1494 C CA . GLU A 1 196 ? 2.267 8.586 39.948 1.00 20.01 195 GLU A CA 1
ATOM 1495 C C . GLU A 1 196 ? 2.608 9.789 40.805 1.00 20.03 195 GLU A C 1
ATOM 1496 O O . GLU A 1 196 ? 3.817 10.096 41.009 1.00 22.61 195 GLU A O 1
ATOM 1502 N N . VAL A 1 197 ? 1.618 10.510 41.315 1.00 19.89 196 VAL A N 1
ATOM 1503 C CA . VAL A 1 197 ? 1.814 11.591 42.274 1.00 19.64 196 VAL A CA 1
ATOM 1504 C C . VAL A 1 197 ? 1.472 11.037 43.623 1.00 19.36 196 VAL A C 1
ATOM 1505 O O . VAL A 1 197 ? 0.382 10.429 43.760 1.00 19.42 196 VAL A O 1
ATOM 1509 N N A LEU A 1 198 ? 2.426 11.075 44.568 0.70 20.38 197 LEU A N 1
ATOM 1510 N N B LEU A 1 198 ? 2.384 11.203 44.574 0.30 18.77 197 LEU A N 1
ATOM 1511 C CA A LEU A 1 198 ? 2.213 10.469 45.897 0.70 20.72 197 LEU A CA 1
ATOM 1512 C CA B LEU A 1 198 ? 2.274 10.559 45.866 0.30 18.19 197 LEU A CA 1
ATOM 1513 C C A LEU A 1 198 ? 2.191 11.511 46.983 0.70 19.95 197 LEU A C 1
ATOM 1514 C C B LEU A 1 198 ? 2.105 11.644 46.901 0.30 18.55 197 LEU A C 1
ATOM 1515 O O A LEU A 1 198 ? 3.123 12.305 47.124 0.70 19.95 197 LEU A O 1
ATOM 1516 O O B LEU A 1 198 ? 2.810 12.654 46.874 0.30 18.41 197 LEU A O 1
ATOM 1525 N N . PHE A 1 199 ? 1.134 11.462 47.787 1.00 19.25 198 PHE A N 1
ATOM 1526 C CA . PHE A 1 199 ? 0.929 12.363 48.927 1.00 19.42 198 PHE A CA 1
ATOM 1527 C C . PHE A 1 199 ? 0.829 11.553 50.192 1.00 20.26 198 PHE A C 1
ATOM 1528 O O . PHE A 1 199 ? 0.195 10.474 50.195 1.00 20.37 198 PHE A O 1
ATOM 1536 N N . GLY A 1 200 ? 1.393 12.053 51.279 1.00 19.78 199 GLY A N 1
ATOM 1537 C CA . GLY A 1 200 ? 1.319 11.306 52.556 1.00 19.93 199 GLY A CA 1
ATOM 1538 C C . GLY A 1 200 ? 1.126 12.177 53.747 1.00 20.58 199 GLY A C 1
ATOM 1539 O O . GLY A 1 200 ? 1.587 13.320 53.783 1.00 21.24 199 GLY A O 1
ATOM 1540 N N . THR A 1 201 ? 0.418 11.620 54.738 1.00 20.30 200 THR A N 1
ATOM 1541 C CA . THR A 1 201 ? 0.292 12.277 56.058 1.00 21.41 200 THR A CA 1
ATOM 1542 C C . THR A 1 201 ? 0.109 11.118 57.070 1.00 23.01 200 THR A C 1
ATOM 1543 O O . THR A 1 201 ? 0.197 9.948 56.738 1.00 22.29 200 THR A O 1
ATOM 1547 N N . GLU A 1 202 ? -0.114 11.447 58.348 1.00 24.14 201 GLU A N 1
ATOM 1548 C CA . GLU A 1 202 ? -0.205 10.426 59.374 1.00 25.40 201 GLU A CA 1
ATOM 1549 C C . GLU A 1 202 ? -1.127 9.290 58.997 1.00 24.11 201 GLU A C 1
ATOM 1550 O O . GLU A 1 202 ? -2.339 9.455 58.755 1.00 24.54 201 GLU A O 1
ATOM 1556 N N . GLY A 1 203 ? -0.542 8.091 58.926 1.00 22.56 202 GLY A N 1
ATOM 1557 C CA . GLY A 1 203 ? -1.374 6.905 58.720 1.00 22.21 202 GLY A CA 1
ATOM 1558 C C . GLY A 1 203 ? -1.973 6.699 57.342 1.00 21.25 202 GLY A C 1
ATOM 1559 O O . GLY A 1 203 ? -2.703 5.720 57.201 1.00 21.75 202 GLY A O 1
ATOM 1560 N N . GLU A 1 204 ? -1.694 7.549 56.330 1.00 20.60 203 GLU A N 1
ATOM 1561 C CA . GLU A 1 204 ? -2.382 7.377 55.046 1.00 20.37 203 GLU A CA 1
ATOM 1562 C C . GLU A 1 204 ? -1.669 8.050 53.909 1.00 20.88 203 GLU A C 1
ATOM 1563 O O . GLU A 1 204 ? -0.861 8.977 54.066 1.00 20.97 203 GLU A O 1
ATOM 1569 N N . THR A 1 205 ? -1.963 7.565 52.725 1.00 21.00 204 THR A N 1
ATOM 1570 C CA . THR A 1 205 ? -1.407 8.117 51.462 1.00 21.64 204 THR A CA 1
ATOM 1571 C C . THR A 1 205 ? -2.478 8.230 50.448 1.00 20.56 204 THR A C 1
ATOM 1572 O O . THR A 1 205 ? -3.468 7.478 50.449 1.00 21.39 204 THR A O 1
ATOM 1576 N N . LEU A 1 206 ? -2.232 9.075 49.465 1.00 19.65 205 LEU A N 1
ATOM 1577 C CA . LEU A 1 206 ? -3.105 9.229 48.272 1.00 19.09 205 LEU A CA 1
ATOM 1578 C C . LEU A 1 206 ? -2.195 9.217 47.097 1.00 19.45 205 LEU A C 1
ATOM 1579 O O . LEU A 1 206 ? -1.182 9.966 47.034 1.00 20.80 205 LEU A O 1
ATOM 1584 N N . THR A 1 207 ? -2.508 8.385 46.109 1.00 19.60 206 THR A N 1
ATOM 1585 C CA . THR A 1 207 ? -1.719 8.255 44.892 1.00 19.92 206 THR A CA 1
ATOM 1586 C C . THR A 1 207 ? -2.615 8.583 43.701 1.00 20.37 206 THR A C 1
ATOM 1587 O O . THR A 1 207 ? -3.736 8.045 43.583 1.00 20.98 206 THR A O 1
ATOM 1591 N N . ILE A 1 208 ? -2.177 9.466 42.791 1.00 19.58 207 ILE A N 1
ATOM 1592 C CA . ILE A 1 208 ? -2.918 9.781 41.564 1.00 20.69 207 ILE A CA 1
ATOM 1593 C C . ILE A 1 208 ? -2.034 9.276 40.455 1.00 20.28 207 ILE A C 1
ATOM 1594 O O . ILE A 1 208 ? -0.923 9.812 40.245 1.00 20.81 207 ILE A O 1
ATOM 1599 N N . ARG A 1 209 ? -2.504 8.296 39.702 1.00 19.77 208 ARG A N 1
ATOM 1600 C CA . ARG A 1 209 ? -1.666 7.632 38.690 1.00 19.72 208 ARG A CA 1
ATOM 1601 C C . ARG A 1 209 ? -2.290 7.776 37.316 1.00 20.90 208 ARG A C 1
ATOM 1602 O O . ARG A 1 209 ? -3.472 7.415 37.111 1.00 21.58 208 ARG A O 1
ATOM 1610 N N . HIS A 1 210 ? -1.512 8.250 36.380 1.00 19.50 209 HIS A N 1
ATOM 1611 C CA . HIS A 1 210 ? -1.973 8.266 34.999 1.00 20.39 209 HIS A CA 1
ATOM 16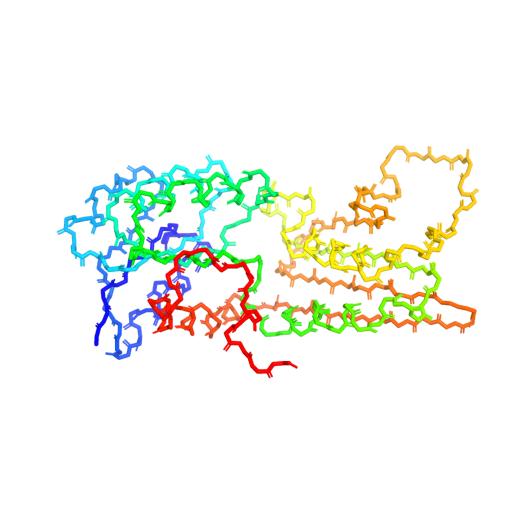12 C C . HIS A 1 210 ? -1.120 7.360 34.135 1.00 20.29 209 HIS A C 1
ATOM 1613 O O . HIS A 1 210 ? 0.093 7.286 34.271 1.00 20.80 209 HIS A O 1
ATOM 1620 N N . ASP A 1 211 ? -1.786 6.619 33.248 1.00 19.55 210 ASP A N 1
ATOM 1621 C CA . ASP A 1 211 ? -1.066 5.730 32.328 1.00 19.66 210 ASP A CA 1
ATOM 1622 C C . ASP A 1 211 ? -1.535 6.024 30.918 1.00 19.89 210 ASP A C 1
ATOM 1623 O O . ASP A 1 211 ? -2.748 5.859 30.628 1.00 20.65 210 ASP A O 1
ATOM 1628 N N . SER A 1 212 ? -0.609 6.371 29.996 1.00 20.16 211 SER A N 1
ATOM 1629 C CA . SER A 1 212 ? -0.949 6.351 28.554 1.00 20.95 211 SER A CA 1
ATOM 1630 C C . SER A 1 212 ? -0.351 5.076 28.048 1.00 21.72 211 SER A C 1
ATOM 1631 O O . SER A 1 212 ? 0.867 4.908 28.065 1.00 22.94 211 SER A O 1
ATOM 1634 N N . LEU A 1 213 ? -1.202 4.159 27.618 1.00 22.32 212 LEU A N 1
ATOM 1635 C CA . LEU A 1 213 ? -0.750 2.889 27.071 1.00 22.55 212 LEU A CA 1
ATOM 1636 C C . LEU A 1 213 ? -0.574 3.001 25.587 1.00 23.87 212 LEU A C 1
ATOM 1637 O O . LEU A 1 213 ? 0.066 2.110 24.971 1.00 25.73 212 LEU A O 1
ATOM 1642 N N . ASP A 1 214 ? -1.154 4.025 24.937 1.00 23.35 213 ASP A N 1
ATOM 1643 C CA . ASP A 1 214 ? -1.036 4.174 23.495 1.00 25.63 213 ASP A CA 1
ATOM 1644 C C . ASP A 1 214 ? -0.945 5.667 23.202 1.00 25.41 213 ASP A C 1
ATOM 1645 O O . ASP A 1 214 ? -1.637 6.471 23.853 1.00 25.32 213 ASP A O 1
ATOM 1650 N N . ARG A 1 215 ? -0.119 6.013 22.199 1.00 24.63 214 ARG A N 1
ATOM 1651 C CA . ARG A 1 215 ? -0.015 7.433 21.805 1.00 23.93 214 ARG A CA 1
ATOM 1652 C C . ARG A 1 215 ? -1.303 7.993 21.196 1.00 23.79 214 ARG A C 1
ATOM 1653 O O . ARG A 1 215 ? -1.450 9.213 21.091 1.00 25.11 214 ARG A O 1
ATOM 1661 N N . THR A 1 216 ? -2.277 7.141 20.856 1.00 24.32 215 THR A N 1
ATOM 1662 C CA . THR A 1 216 ? -3.600 7.655 20.501 1.00 24.76 215 THR A CA 1
ATOM 1663 C C . THR A 1 216 ? -4.216 8.488 21.634 1.00 24.45 215 THR A C 1
ATOM 1664 O O . THR A 1 216 ? -5.087 9.332 21.376 1.00 25.55 215 THR A O 1
ATOM 1668 N N . SER A 1 217 ? -3.780 8.275 22.873 1.00 23.08 216 SER A N 1
ATOM 1669 C CA . SER A 1 217 ? -4.307 9.075 23.967 1.00 22.88 216 SER A CA 1
ATOM 1670 C C . SER A 1 217 ? -3.998 10.554 23.860 1.00 22.32 216 SER A C 1
ATOM 1671 O O . SER A 1 217 ? -4.620 11.321 24.554 1.00 23.94 216 SER A O 1
ATOM 1674 N N . PHE A 1 218 ? -3.001 10.910 23.050 1.00 21.88 217 PHE A N 1
ATOM 1675 C CA . PHE A 1 218 ? -2.632 12.332 22.931 1.00 22.29 217 PHE A CA 1
ATOM 1676 C C . PHE A 1 218 ? -3.441 13.050 21.863 1.00 22.34 217 PHE A C 1
ATOM 1677 O O . PHE A 1 218 ? -3.451 14.285 21.831 1.00 23.58 217 PHE A O 1
ATOM 1685 N N . VAL A 1 219 ? -4.096 12.280 21.007 1.00 23.38 218 VAL A N 1
ATOM 1686 C CA . VAL A 1 219 ? -4.707 12.889 19.824 1.00 24.09 218 VAL A CA 1
ATOM 1687 C C . VAL A 1 219 ? -5.887 13.831 20.166 1.00 24.43 218 VAL A C 1
ATOM 1688 O O . VAL A 1 219 ? -5.934 14.950 19.632 1.00 24.21 218 VAL A O 1
ATOM 1692 N N . PRO A 1 220 ? -6.816 13.414 21.038 1.00 24.40 219 PRO A N 1
ATOM 1693 C CA . PRO A 1 220 ? -7.954 14.357 21.254 1.00 25.18 219 PRO A CA 1
ATOM 1694 C C . PRO A 1 220 ? -7.547 15.725 21.740 1.00 24.21 219 PRO A C 1
ATOM 1695 O O . PRO A 1 220 ? -8.065 16.736 21.289 1.00 25.46 219 PRO A O 1
ATOM 1699 N N . GLY A 1 221 ? -6.574 15.750 22.648 1.00 22.95 220 GLY A N 1
ATOM 1700 C CA . GLY A 1 221 ? -6.103 17.022 23.259 1.00 22.59 220 GLY A CA 1
ATOM 1701 C C . GLY A 1 221 ? -5.381 17.875 22.204 1.00 22.74 220 GLY A C 1
ATOM 1702 O O . GLY A 1 221 ? -5.552 19.111 22.171 1.00 23.20 220 GLY A O 1
ATOM 1703 N N . VAL A 1 222 ? -4.557 17.215 21.375 1.00 22.65 221 VAL A N 1
ATOM 1704 C CA . VAL A 1 222 ? -3.872 17.991 20.315 1.00 22.63 221 VAL A CA 1
ATOM 1705 C C . VAL A 1 222 ? -4.873 18.569 19.334 1.00 24.07 221 VAL A C 1
ATOM 1706 O O . VAL A 1 222 ? -4.750 19.749 19.009 1.00 24.54 221 VAL A O 1
ATOM 1710 N N . LEU A 1 223 ? -5.846 17.741 18.915 1.00 25.15 222 LEU A N 1
ATOM 1711 C CA . LEU A 1 223 ? -6.801 18.268 17.915 1.00 26.20 222 LEU A CA 1
ATOM 1712 C C . LEU A 1 223 ? -7.648 19.412 18.500 1.00 25.68 222 LEU A C 1
ATOM 1713 O O . LEU A 1 223 ? -7.937 20.380 17.795 1.00 27.01 222 LEU A O 1
ATOM 1718 N N . LEU A 1 224 ? -7.979 19.318 19.806 1.00 25.52 223 LEU A N 1
ATOM 1719 C CA . LEU A 1 224 ? -8.742 20.385 20.458 1.00 26.45 223 LEU A CA 1
ATOM 1720 C C . LEU A 1 224 ? -7.927 21.673 20.431 1.00 26.11 223 LEU A C 1
ATOM 1721 O O . LEU A 1 224 ? -8.404 22.738 20.073 1.00 27.03 223 LEU A O 1
ATOM 1726 N N . ALA A 1 225 ? -6.650 21.559 20.771 1.00 25.03 224 ALA A N 1
ATOM 1727 C CA . ALA A 1 225 ? -5.789 22.737 20.750 1.00 24.43 224 ALA A CA 1
ATOM 1728 C C . ALA A 1 225 ? -5.616 23.325 19.353 1.00 24.70 224 ALA A C 1
ATOM 1729 O O . ALA A 1 225 ? -5.627 24.535 19.205 1.00 25.58 224 ALA A O 1
ATOM 1731 N N . VAL A 1 226 ? -5.443 22.451 18.346 1.00 23.85 225 VAL A N 1
ATOM 1732 C CA . VAL A 1 226 ? -5.362 22.915 16.973 1.00 25.27 225 VAL A CA 1
ATOM 1733 C C . VAL A 1 226 ? -6.631 23.689 16.596 1.00 26.23 225 VAL A C 1
ATOM 1734 O O . VAL A 1 226 ? -6.511 24.811 16.056 1.00 28.31 225 VAL A O 1
ATOM 1738 N N . ARG A 1 227 ? -7.785 23.113 16.924 1.00 26.56 226 ARG A N 1
ATOM 1739 C CA . ARG A 1 227 ? -9.052 23.747 16.568 1.00 28.42 226 ARG A CA 1
ATOM 1740 C C . ARG A 1 227 ? -9.332 25.061 17.265 1.00 30.97 226 ARG A C 1
ATOM 1741 O O . ARG A 1 227 ? -9.950 25.945 16.674 1.00 33.90 226 ARG A O 1
ATOM 1749 N N . ARG A 1 228 ? -8.817 25.226 18.477 1.00 29.25 227 ARG A N 1
ATOM 1750 C CA . ARG A 1 228 ? -9.063 26.431 19.248 1.00 30.71 227 ARG A CA 1
ATOM 1751 C C . ARG A 1 228 ? -7.853 27.387 19.340 1.00 31.55 227 ARG A C 1
ATOM 1752 O O . ARG A 1 228 ? -7.964 28.430 19.954 1.00 33.00 227 ARG A O 1
ATOM 1760 N N . ILE A 1 229 ? -6.733 27.064 18.659 1.00 31.09 228 ILE A N 1
ATOM 1761 C CA . ILE A 1 229 ? -5.473 27.781 18.863 1.00 32.09 228 ILE A CA 1
ATOM 1762 C C . ILE A 1 229 ? -5.576 29.297 18.668 1.00 34.11 228 ILE A C 1
ATOM 1763 O O . ILE A 1 229 ? -5.053 30.072 19.467 1.00 36.01 228 ILE A O 1
ATOM 1768 N N . ALA A 1 230 ? -6.260 29.735 17.624 1.00 35.94 229 ALA A N 1
ATOM 1769 C CA . ALA A 1 230 ? -6.303 31.183 17.343 1.00 40.75 229 ALA A CA 1
ATOM 1770 C C . ALA A 1 230 ? -7.204 31.988 18.321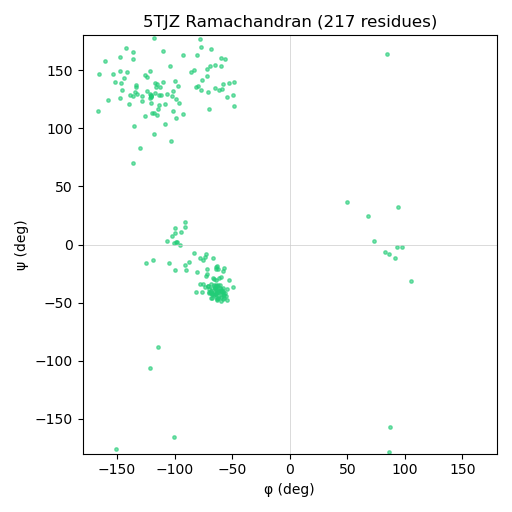 1.00 47.27 229 ALA A C 1
ATOM 1771 O O . ALA A 1 230 ? -7.139 33.223 18.346 1.00 51.29 229 ALA A O 1
ATOM 1773 N N . GLU A 1 231 ? -8.005 31.311 19.146 1.00 48.03 230 GLU A N 1
ATOM 1774 C CA . GLU A 1 231 ? -8.830 31.968 20.204 1.00 50.57 230 GLU A CA 1
ATOM 1775 C C . GLU A 1 231 ? -8.011 32.789 21.201 1.00 49.35 230 GLU A C 1
ATOM 1776 O O . GLU A 1 231 ? -8.461 33.815 21.647 1.00 51.10 230 GLU A O 1
ATOM 1782 N N . ARG A 1 232 ? -6.823 32.319 21.562 1.00 44.11 231 ARG A N 1
ATOM 1783 C CA . ARG A 1 232 ? -6.024 32.985 22.586 1.00 43.96 231 ARG A CA 1
ATOM 1784 C C . ARG A 1 232 ? -4.717 33.450 21.893 1.00 39.90 231 ARG A C 1
ATOM 1785 O O . ARG A 1 232 ? -3.763 32.694 21.785 1.00 35.99 231 ARG A O 1
ATOM 1793 N N . PRO A 1 233 ? -4.646 34.713 21.422 1.00 40.29 232 PRO A N 1
ATOM 1794 C CA . PRO A 1 233 ? -3.330 35.169 20.950 1.00 37.84 232 PRO A CA 1
ATOM 1795 C C . PRO A 1 233 ? -2.263 35.121 22.063 1.00 34.85 232 PRO A C 1
ATOM 1796 O O . PRO A 1 233 ? -2.581 35.184 23.230 1.00 36.67 232 PRO A O 1
ATOM 1800 N N . GLY A 1 234 ? -1.000 34.976 21.700 1.00 29.09 233 GLY A N 1
ATOM 1801 C CA . GLY A 1 234 ? 0.083 34.857 22.690 1.00 28.55 233 GLY A CA 1
ATOM 1802 C C . GLY A 1 234 ? 0.293 33.416 23.134 1.00 26.61 233 GLY A C 1
ATOM 1803 O O . GLY A 1 234 ? -0.059 32.465 22.428 1.00 26.48 233 GLY A O 1
ATOM 1804 N N . LEU A 1 235 ? 0.882 33.266 24.335 1.00 26.05 234 LEU A N 1
ATOM 1805 C CA . LEU A 1 235 ? 1.282 31.940 24.816 1.00 23.68 234 LEU A CA 1
ATOM 1806 C C . LEU A 1 235 ? 0.276 31.400 25.817 1.00 24.07 234 LEU A C 1
ATOM 1807 O O . LEU A 1 235 ? -0.091 32.074 26.828 1.00 27.16 234 LEU A O 1
ATOM 1812 N N . THR A 1 236 ? -0.092 30.147 25.580 1.00 23.45 235 THR A N 1
ATOM 1813 C CA . THR A 1 236 ? -0.870 29.337 26.567 1.00 25.11 235 THR A CA 1
ATOM 1814 C C . THR A 1 236 ? -0.005 28.187 26.957 1.00 23.71 235 THR A C 1
ATOM 1815 O O . THR A 1 236 ? 0.544 27.486 26.117 1.00 23.27 235 THR A O 1
ATOM 1819 N N . VAL A 1 237 ? 0.141 27.964 28.267 1.00 24.32 236 VAL A N 1
ATOM 1820 C CA . VAL A 1 237 ? 0.859 26.787 28.780 1.00 24.71 236 VAL A CA 1
ATOM 1821 C C . VAL A 1 237 ? -0.140 25.807 29.354 1.00 25.26 236 VAL A C 1
ATOM 1822 O O . VAL A 1 237 ? -0.909 26.136 30.279 1.00 27.10 236 VAL A O 1
ATOM 1826 N N . GLY A 1 238 ? 0.004 24.574 28.899 1.00 24.86 237 GLY A N 1
ATOM 1827 C CA . GLY A 1 238 ? -0.927 23.491 29.323 1.00 25.25 237 GLY A CA 1
ATOM 1828 C C . GLY A 1 238 ? -2.186 23.480 28.479 1.00 26.57 237 GLY A C 1
ATOM 1829 O O . GLY A 1 238 ? -2.573 24.465 27.849 1.00 27.41 237 GLY A O 1
ATOM 1830 N N . LEU A 1 239 ? -2.893 22.344 28.570 1.00 26.43 238 LEU A N 1
ATOM 1831 C CA . LEU A 1 239 ? -4.168 22.196 27.924 1.00 27.05 238 LEU A CA 1
ATOM 1832 C C . LEU A 1 239 ? -5.315 22.646 28.862 1.00 29.57 238 LEU A C 1
ATOM 1833 O O . LEU A 1 239 ? -6.369 23.053 28.402 1.00 29.78 238 LEU A O 1
ATOM 1838 N N . GLU A 1 240 ? -5.087 22.655 30.180 1.00 28.41 239 GLU A N 1
ATOM 1839 C CA . GLU A 1 240 ? -6.148 23.030 31.143 1.00 31.08 239 GLU A CA 1
ATOM 1840 C C . GLU A 1 240 ? -6.887 24.338 30.822 1.00 31.72 239 GLU A C 1
ATOM 1841 O O . GLU A 1 240 ? -8.102 24.386 31.039 1.00 32.70 239 GLU A O 1
ATOM 1847 N N . PRO A 1 241 ? -6.194 25.393 30.283 1.00 31.33 240 PRO A N 1
ATOM 1848 C CA . PRO A 1 241 ? -6.952 26.615 30.017 1.00 32.55 240 PRO A CA 1
ATOM 1849 C C . PRO A 1 241 ? -8.052 26.431 28.938 1.00 33.55 240 PRO A C 1
ATOM 1850 O O . PRO A 1 241 ? -8.981 27.239 28.889 1.00 36.77 240 PRO A O 1
ATOM 1854 N N . LEU A 1 242 ? -7.974 25.394 28.109 1.00 31.55 241 LEU A N 1
ATOM 1855 C CA A LEU A 1 242 ? -9.025 25.121 27.105 0.70 32.68 241 LEU A CA 1
ATOM 1856 C CA B LEU A 1 242 ? -9.000 25.130 27.095 0.30 31.29 241 LEU A CA 1
ATOM 1857 C C . LEU A 1 242 ? -10.172 24.301 27.656 1.00 34.15 241 LEU A C 1
ATOM 1858 O O . LEU A 1 242 ? -11.221 24.132 26.994 1.00 35.62 241 LEU A O 1
ATOM 1867 N N . LEU A 1 243 ? -10.043 23.829 28.889 1.00 32.62 242 LEU A N 1
ATOM 1868 C CA . LEU A 1 243 ? -11.045 22.926 29.444 1.00 36.36 242 LEU A CA 1
ATOM 1869 C C . LEU A 1 243 ? -11.838 23.591 30.519 1.00 40.04 242 LEU A C 1
ATOM 1870 O O . LEU A 1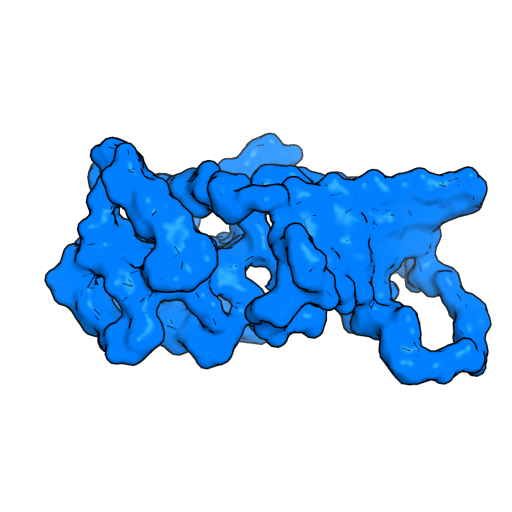 243 ? -11.457 24.634 31.001 1.00 43.90 242 LEU A O 1
ATOM 1875 N N . ASP A 1 244 ? -12.933 22.962 30.897 1.00 44.72 243 ASP A N 1
ATOM 1876 C CA . ASP A 1 244 ? -13.739 23.463 31.983 1.00 54.45 243 ASP A CA 1
ATOM 1877 C C . ASP A 1 244 ? -13.436 22.594 33.196 1.00 56.11 243 ASP A C 1
ATOM 1878 O O . ASP A 1 244 ? -14.057 21.534 33.395 1.00 60.29 243 ASP A O 1
ATOM 1883 N N . LEU A 1 245 ? -12.412 23.012 33.944 1.00 56.54 244 LEU A N 1
ATOM 1884 C CA . LEU A 1 245 ? -12.074 22.404 35.231 1.00 53.80 244 LEU A CA 1
ATOM 1885 C C . LEU A 1 245 ? -12.145 23.479 36.326 1.00 57.96 244 LEU A C 1
ATOM 1886 O O . LEU A 1 245 ? -12.605 23.190 37.418 1.00 62.31 244 LEU A O 1
#

Organism: Mycobacterium tuberculosis (strain ATCC 25618 / H37Rv) (NCBI:txid83332)

Solvent-accessible surface area: 12036 Å² total; per-residue (Å²): 110,51,77,0,0,0,5,13,11,157,31,108,28,0,26,17,0,22,155,16,0,70,81,16,154,61,9,73,48,19,13,96,6,55,98,84,58,75,44,53,71,0,62,114,17,98,11,72,1,0,0,0,32,50,76,36,125,73,2,36,41,17,0,90,49,0,3,100,63,32,6,32,0,0,0,7,9,20,27,32,49,61,137,96,47,106,71,0,87,67,59,10,125,83,66,94,129,5,0,1,3,4,1,30,16,4,2,97,22,1,4,56,4,12,49,90,0,119,95,12,0,146,132,28,79,35,0,42,0,47,0,32,17,26,67,135,47,70,27,71,35,3,17,9,0,21,56,0,0,84,42,0,21,112,37,18,165,84,83,100,114,24,89,83,102,70,112,125,67,144,136,65,65,84,31,44,117,21,97,48,6,15,3,44,44,50,67,100,82,80,40,24,14,16,8,36,0,58,2,12,45,160,79,106,111,76,67,27,115,26,52,1,143,80,46,82,41,23,24,92,7,0,19,50,0,0,104,74,9,61,112,107,86,21,38,8,44,2,6,68,49,10,47,150,82

Radius of gyration: 18.84 Å; Cα contacts (8 Å, |Δi|>4): 493; chains: 1; bounding box: 38×43×59 Å